Protein AF-A8JQZ1-F1 (afdb_monomer_lite)

pLDDT: mean 85.21, std 18.98, range [30.56, 97.81]

Radius of gyration: 69.59 Å; chains: 1; bounding box: 176×95×148 Å

Sequence (234 aa):
MDHKLTEMGNQSASFTNPEYIGESEEDEFPSRAIYEQKNLIDEHDQLDRKVNELKLKLVVLQIQTRHQKQTIENLKLQSSQKLSFSQSIKKTIMVAARESLQSQTPDTFPDHLISQIFAPFADDEKLNDHFKNMDYELKQIVQKMCRHAYESQKPFLKDTISEKIKKLKQRLIQKYEDQLDRQKESQQRNALAMKQKCFDLLKQFLLTDCQDESCNEDYIKKLEALYEQEILKK

Structure (mmCIF, N/CA/C/O backbone):
data_AF-A8JQZ1-F1
#
_entry.id   AF-A8JQZ1-F1
#
loop_
_atom_site.group_PDB
_atom_site.id
_atom_site.type_symbol
_atom_site.label_atom_id
_atom_site.label_alt_id
_atom_site.label_comp_id
_atom_site.label_asym_id
_atom_site.label_entity_id
_atom_site.label_seq_id
_atom_site.pdbx_PDB_ins_code
_atom_site.Cartn_x
_atom_site.Cartn_y
_atom_site.Cartn_z
_atom_site.occupancy
_atom_site.B_iso_or_equiv
_atom_site.auth_seq_id
_atom_site.auth_comp_id
_atom_site.auth_asym_id
_atom_site.auth_atom_id
_atom_site.pdbx_PDB_model_num
ATOM 1 N N . MET A 1 1 ? 78.437 21.116 -60.709 1.00 38.97 1 MET A N 1
ATOM 2 C CA . MET A 1 1 ? 79.830 20.945 -61.161 1.00 38.97 1 MET A CA 1
ATOM 3 C C . MET A 1 1 ? 79.762 19.994 -62.329 1.00 38.97 1 MET A C 1
ATOM 5 O O . MET A 1 1 ? 79.709 18.800 -62.094 1.00 38.97 1 MET A O 1
ATOM 9 N N . ASP A 1 2 ? 79.681 20.515 -63.547 1.00 34.41 2 ASP A N 1
ATOM 10 C CA . ASP A 1 2 ? 79.718 19.678 -64.740 1.00 34.41 2 ASP A CA 1
ATOM 11 C C . ASP A 1 2 ? 80.782 20.221 -65.680 1.00 34.41 2 ASP A C 1
ATOM 13 O O . ASP A 1 2 ? 80.717 21.345 -66.177 1.00 34.41 2 ASP A O 1
ATOM 17 N N . HIS A 1 3 ? 81.808 19.392 -65.829 1.00 33.06 3 HIS A N 1
ATOM 18 C CA . HIS A 1 3 ? 82.828 19.463 -66.851 1.00 33.06 3 HIS A CA 1
ATOM 19 C C . HIS A 1 3 ? 82.190 19.320 -68.234 1.00 33.06 3 HIS A C 1
ATOM 21 O O . HIS A 1 3 ? 81.375 18.423 -68.440 1.00 33.06 3 HIS A O 1
ATOM 27 N N . LYS A 1 4 ? 82.684 20.089 -69.207 1.00 39.28 4 LYS A N 1
ATOM 28 C CA . LYS A 1 4 ? 83.074 19.547 -70.517 1.00 39.28 4 LYS A CA 1
ATOM 29 C C . LYS A 1 4 ? 83.920 20.560 -71.285 1.00 39.28 4 LYS A C 1
ATOM 31 O O . LYS A 1 4 ? 83.413 21.490 -71.898 1.00 39.28 4 LYS A O 1
ATOM 36 N N . LEU A 1 5 ? 85.231 20.324 -71.234 1.00 33.50 5 LEU A N 1
ATOM 37 C CA . LEU A 1 5 ? 86.126 20.601 -72.348 1.00 33.50 5 LEU A CA 1
ATOM 38 C C . LEU A 1 5 ? 85.691 19.735 -73.537 1.00 33.50 5 LEU A C 1
ATOM 40 O O . LEU A 1 5 ? 85.462 18.536 -73.365 1.00 33.50 5 LEU A O 1
ATOM 44 N N . THR A 1 6 ? 85.639 20.298 -74.739 1.00 39.38 6 THR A N 1
ATOM 45 C CA . THR A 1 6 ? 85.927 19.548 -75.967 1.00 39.38 6 THR A CA 1
ATOM 46 C C . THR A 1 6 ? 86.592 20.490 -76.960 1.00 39.38 6 THR A C 1
ATOM 48 O O . THR A 1 6 ? 86.081 21.560 -77.279 1.00 39.38 6 THR A O 1
ATOM 51 N N . GLU A 1 7 ? 87.790 20.074 -77.341 1.00 32.59 7 GLU A N 1
ATOM 52 C CA . GLU A 1 7 ? 88.738 20.690 -78.250 1.00 32.59 7 GLU A CA 1
ATOM 53 C C . GLU A 1 7 ? 88.326 20.542 -79.725 1.00 32.59 7 GLU A C 1
ATOM 55 O O . GLU A 1 7 ? 87.533 19.674 -80.085 1.00 32.59 7 GLU A O 1
ATOM 60 N N . MET A 1 8 ? 89.047 21.307 -80.552 1.00 36.50 8 MET A N 1
ATOM 61 C CA . MET A 1 8 ? 89.536 20.995 -81.905 1.00 36.50 8 MET A CA 1
ATOM 62 C C . MET A 1 8 ? 88.917 21.795 -83.050 1.00 36.50 8 MET A C 1
ATOM 64 O O . MET A 1 8 ? 87.740 21.674 -83.372 1.00 36.50 8 MET A O 1
ATOM 68 N N . GLY A 1 9 ? 89.788 22.527 -83.751 1.00 35.78 9 GLY A N 1
ATOM 69 C CA . GLY A 1 9 ? 89.495 23.073 -85.072 1.00 35.78 9 GLY A CA 1
ATOM 70 C C . GLY A 1 9 ? 90.447 24.183 -85.499 1.00 35.78 9 GLY A C 1
ATOM 71 O O . GLY A 1 9 ? 90.084 25.349 -85.455 1.00 35.78 9 GLY A O 1
ATOM 72 N N . ASN A 1 10 ? 91.657 23.801 -85.913 1.00 32.22 10 ASN A N 1
ATOM 73 C CA . ASN A 1 10 ? 92.624 24.632 -86.635 1.00 32.22 10 ASN A CA 1
ATOM 74 C C . ASN A 1 10 ? 91.980 25.472 -87.749 1.00 32.22 10 ASN A C 1
ATOM 76 O O . ASN A 1 10 ? 91.227 24.921 -88.548 1.00 32.22 10 ASN A O 1
ATOM 80 N N . GLN A 1 11 ? 92.440 26.715 -87.916 1.00 40.28 11 GLN A N 1
ATOM 81 C CA . GLN A 1 11 ? 92.863 27.233 -89.222 1.00 40.28 11 GLN A CA 1
ATOM 82 C C . GLN A 1 11 ? 93.705 28.503 -89.061 1.00 40.28 11 GLN A C 1
ATOM 84 O O . GLN A 1 11 ? 93.284 29.507 -88.494 1.00 40.28 11 GLN A O 1
ATOM 89 N N . SER A 1 12 ? 94.930 28.415 -89.567 1.00 32.38 12 SER A N 1
ATOM 90 C CA . SER A 1 12 ? 95.874 29.507 -89.742 1.00 32.38 12 SER A CA 1
ATOM 91 C C . SER A 1 12 ? 95.353 30.506 -90.776 1.00 32.38 12 SER A C 1
ATOM 93 O O . SER A 1 12 ? 95.094 30.122 -91.913 1.00 32.38 12 SER A O 1
ATOM 95 N N . ALA A 1 13 ? 95.307 31.789 -90.427 1.00 40.94 13 ALA A N 1
ATOM 96 C CA . ALA A 1 13 ? 95.450 32.878 -91.388 1.00 40.94 13 ALA A CA 1
ATOM 97 C C . ALA A 1 13 ? 96.115 34.074 -90.696 1.00 40.94 13 ALA A C 1
ATOM 99 O O . ALA A 1 13 ? 95.659 34.588 -89.679 1.00 40.94 13 ALA A O 1
ATOM 100 N N . SER A 1 14 ? 97.261 34.440 -91.245 1.00 33.78 14 SER A N 1
ATOM 101 C CA . SER A 1 14 ? 98.171 35.504 -90.849 1.00 33.78 14 SER A CA 1
ATOM 102 C C . SER A 1 14 ? 97.639 36.910 -91.161 1.00 33.78 14 SER A C 1
ATOM 104 O O . SER A 1 14 ? 97.181 37.123 -92.277 1.00 33.78 14 SER A O 1
ATOM 106 N N . PHE A 1 15 ? 97.884 37.847 -90.227 1.00 30.56 15 PHE A N 1
ATOM 107 C CA . PHE A 1 15 ? 98.210 39.281 -90.419 1.00 30.56 15 PHE A CA 1
ATOM 108 C C . PHE A 1 15 ? 97.180 40.156 -91.175 1.00 30.56 15 PHE A C 1
ATOM 110 O O . PHE A 1 15 ? 96.980 40.012 -92.370 1.00 30.56 15 PHE A O 1
ATOM 117 N N . THR A 1 16 ? 96.548 41.172 -90.575 1.00 33.72 16 THR A N 1
ATOM 118 C CA . THR A 1 16 ? 97.141 42.433 -90.074 1.00 33.72 16 THR A CA 1
ATOM 119 C C . THR A 1 16 ? 96.119 43.204 -89.211 1.00 33.72 16 THR A C 1
ATOM 121 O O . THR A 1 16 ? 94.915 43.010 -89.336 1.00 33.72 16 THR A O 1
ATOM 124 N N . ASN A 1 17 ? 96.638 44.050 -88.320 1.00 40.62 17 ASN A N 1
ATOM 125 C CA . ASN A 1 17 ? 95.974 44.805 -87.245 1.00 40.62 17 ASN A CA 1
ATOM 126 C C . ASN A 1 17 ? 95.775 46.298 -87.682 1.00 40.62 17 ASN A C 1
ATOM 128 O O . ASN A 1 17 ? 96.195 46.627 -88.790 1.00 40.62 17 ASN A O 1
ATOM 132 N N . PRO A 1 18 ? 95.222 47.226 -86.869 1.00 47.91 18 PRO A N 1
ATOM 133 C CA . PRO A 1 18 ? 93.842 47.727 -86.960 1.00 47.91 18 PRO A CA 1
ATOM 134 C C . PRO A 1 18 ? 93.718 49.254 -87.195 1.00 47.91 18 PRO A C 1
ATOM 136 O O . PRO A 1 18 ? 94.654 50.005 -86.934 1.00 47.91 18 PRO A O 1
ATOM 139 N N . GLU A 1 19 ? 92.516 49.729 -87.546 1.00 37.84 19 GLU A N 1
ATOM 140 C CA . GLU A 1 19 ? 92.117 51.134 -87.356 1.00 37.84 19 GLU A CA 1
ATOM 141 C C . GLU A 1 19 ? 90.622 51.211 -86.981 1.00 37.84 19 GLU A C 1
ATOM 143 O O . GLU A 1 19 ? 89.776 50.571 -87.602 1.00 37.84 19 GLU A O 1
ATOM 148 N N . TYR A 1 20 ? 90.326 51.917 -85.887 1.00 32.69 20 TYR A N 1
ATOM 149 C CA . TYR A 1 20 ? 89.083 51.879 -85.106 1.00 32.69 20 TYR A CA 1
ATOM 150 C C . TYR A 1 20 ? 88.727 53.321 -84.731 1.00 32.69 20 TYR A C 1
ATOM 152 O O . TYR A 1 20 ? 89.526 53.925 -84.020 1.00 32.69 20 TYR A O 1
ATOM 160 N N . ILE A 1 21 ? 87.567 53.855 -85.150 1.00 37.69 21 ILE A N 1
ATOM 161 C CA . ILE A 1 21 ? 86.890 55.019 -84.530 1.00 37.69 21 ILE A CA 1
ATOM 162 C C . ILE A 1 21 ? 85.358 54.873 -84.731 1.00 37.69 21 ILE A C 1
ATOM 164 O O . ILE A 1 21 ? 84.884 54.946 -85.863 1.00 37.69 21 ILE A O 1
ATOM 168 N N . GLY A 1 22 ? 84.621 54.630 -83.631 1.00 34.31 22 GLY A N 1
ATOM 169 C CA . GLY A 1 22 ? 83.142 54.589 -83.493 1.00 34.31 22 GLY A CA 1
ATOM 170 C C . GLY A 1 22 ? 82.525 55.972 -83.178 1.00 34.31 22 GLY A C 1
ATOM 171 O O . GLY A 1 22 ? 83.275 56.908 -82.918 1.00 34.31 22 GLY A O 1
ATOM 172 N N . GLU A 1 23 ? 81.226 56.231 -83.413 1.00 34.19 23 GLU A N 1
ATOM 173 C CA . GLU A 1 23 ? 79.975 55.867 -82.675 1.00 34.19 23 GLU A CA 1
ATOM 174 C C . GLU A 1 23 ? 79.506 56.942 -81.661 1.00 34.19 23 GLU A C 1
ATOM 176 O O . GLU A 1 23 ? 80.272 57.251 -80.755 1.00 34.19 23 GLU A O 1
ATOM 181 N N . SER A 1 24 ? 78.251 57.444 -81.790 1.00 39.94 24 SER A N 1
ATOM 182 C CA . SER A 1 24 ? 77.209 57.581 -80.724 1.00 39.94 24 SER A CA 1
ATOM 183 C C . SER A 1 24 ? 76.160 58.697 -80.985 1.00 39.94 24 SER A C 1
ATOM 185 O O . SER A 1 24 ? 76.550 59.859 -81.000 1.00 39.94 24 SER A O 1
ATOM 187 N N . GLU A 1 25 ? 74.857 58.372 -81.104 1.00 38.78 25 GLU A N 1
ATOM 188 C CA . GLU A 1 25 ? 73.676 59.192 -80.699 1.00 38.78 25 GLU A CA 1
ATOM 189 C C . GLU A 1 25 ? 72.353 58.422 -80.984 1.00 38.78 25 GLU A C 1
ATOM 191 O O . GLU A 1 25 ? 72.149 58.027 -82.127 1.00 38.78 25 GLU A O 1
ATOM 196 N N . GLU A 1 26 ? 71.506 58.206 -79.952 1.00 42.50 26 GLU A N 1
ATOM 197 C CA . GLU A 1 26 ? 70.039 57.897 -79.923 1.00 42.50 26 GLU A CA 1
ATOM 198 C C . GLU A 1 26 ? 69.648 56.822 -78.870 1.00 42.50 26 GLU A C 1
ATOM 200 O O . GLU A 1 26 ? 69.639 55.633 -79.165 1.00 42.50 26 GLU A O 1
ATOM 205 N N . ASP A 1 27 ? 69.270 57.236 -77.646 1.00 44.66 27 ASP A N 1
ATOM 206 C CA . ASP A 1 27 ? 68.611 56.380 -76.629 1.00 44.66 27 ASP A CA 1
ATOM 207 C C . ASP A 1 27 ? 67.909 57.242 -75.537 1.00 44.66 27 ASP A C 1
ATOM 209 O O . ASP A 1 27 ? 68.552 57.658 -74.579 1.00 44.66 27 ASP A O 1
ATOM 213 N N . GLU A 1 28 ? 66.598 57.554 -75.637 1.00 49.41 28 GLU A N 1
ATOM 214 C CA . GLU A 1 28 ? 65.834 58.140 -74.490 1.00 49.41 28 GLU A CA 1
ATOM 215 C C . GLU A 1 28 ? 64.290 57.916 -74.475 1.00 49.41 28 GLU A C 1
ATOM 217 O O . GLU A 1 28 ? 63.663 57.971 -73.415 1.00 49.41 28 GLU A O 1
ATOM 222 N N . PHE A 1 29 ? 63.641 57.538 -75.586 1.00 54.00 29 PHE A N 1
ATOM 223 C CA . PHE A 1 29 ? 62.220 57.111 -75.619 1.00 54.00 29 PHE A CA 1
ATOM 224 C C . PHE A 1 29 ? 61.846 55.766 -74.948 1.00 54.00 29 PHE A C 1
ATOM 226 O O . PHE A 1 29 ? 60.683 55.625 -74.552 1.00 54.00 29 PHE A O 1
ATOM 233 N N . PRO A 1 30 ? 62.748 54.779 -74.764 1.00 62.81 30 PRO A N 1
ATOM 234 C CA . PRO A 1 30 ? 62.390 53.495 -74.155 1.00 62.81 30 PRO A CA 1
ATOM 235 C C . PRO A 1 30 ? 61.802 53.631 -72.740 1.00 62.81 30 PRO A C 1
ATOM 237 O O . PRO A 1 30 ? 60.981 52.819 -72.325 1.00 62.81 30 PRO A O 1
ATOM 240 N N . SER A 1 31 ? 62.167 54.677 -71.992 1.00 77.81 31 SER A N 1
ATOM 241 C CA . SER A 1 31 ? 61.967 54.710 -70.539 1.00 77.81 31 SER A CA 1
ATOM 242 C C . SER A 1 31 ? 60.491 54.733 -70.099 1.00 77.81 31 SER A C 1
ATOM 244 O O . SER A 1 31 ? 60.089 53.923 -69.266 1.00 77.81 31 SER A O 1
ATOM 246 N N . ARG A 1 32 ? 59.633 55.606 -70.659 1.00 80.06 32 ARG A N 1
ATOM 247 C CA . ARG A 1 32 ? 58.241 55.790 -70.172 1.00 80.06 32 ARG A CA 1
ATOM 248 C C . ARG A 1 32 ? 57.326 54.592 -70.452 1.00 80.06 32 ARG A C 1
ATOM 250 O O . ARG A 1 32 ? 56.580 54.186 -69.563 1.00 80.06 32 ARG A O 1
ATOM 257 N N . ALA A 1 33 ? 57.417 54.010 -71.648 1.00 82.12 33 ALA A N 1
ATOM 258 C CA . ALA A 1 33 ? 56.674 52.800 -72.002 1.00 82.12 33 ALA A CA 1
ATOM 259 C C . ALA A 1 33 ? 57.103 51.608 -71.129 1.00 82.12 33 ALA A C 1
ATOM 261 O O . ALA A 1 33 ? 56.253 50.846 -70.669 1.00 82.12 33 ALA A O 1
ATOM 262 N N . ILE A 1 34 ? 58.404 51.504 -70.821 1.00 83.75 34 ILE A N 1
ATOM 263 C CA . ILE A 1 34 ? 58.935 50.503 -69.887 1.00 83.75 34 ILE A CA 1
ATOM 264 C C . ILE A 1 34 ? 58.333 50.687 -68.479 1.00 83.75 34 ILE A C 1
ATOM 266 O O . ILE A 1 34 ? 57.964 49.693 -67.853 1.00 83.75 34 ILE A O 1
ATOM 270 N N . TYR A 1 35 ? 58.170 51.921 -67.977 1.00 86.06 35 TYR A N 1
ATOM 271 C CA . TYR A 1 35 ? 57.544 52.171 -66.665 1.00 86.06 35 TYR A CA 1
ATOM 272 C C . TYR A 1 35 ? 56.053 51.803 -66.618 1.00 86.06 35 TYR A C 1
ATOM 274 O O . TYR A 1 35 ? 55.617 51.167 -65.660 1.00 86.06 35 TYR A O 1
ATOM 282 N N . GLU A 1 36 ? 55.265 52.179 -67.628 1.00 87.25 36 GLU A N 1
ATOM 283 C CA . GLU A 1 36 ? 53.834 51.837 -67.691 1.00 87.25 36 GLU A CA 1
ATOM 284 C C . GLU A 1 36 ? 53.624 50.323 -67.821 1.00 87.25 36 GLU A C 1
ATOM 286 O O . GLU A 1 36 ? 52.799 49.752 -67.106 1.00 87.25 36 GLU A O 1
ATOM 291 N N . GLN A 1 37 ? 54.430 49.656 -68.654 1.00 89.12 37 GLN A N 1
ATOM 292 C CA . GLN A 1 37 ? 54.428 48.199 -68.770 1.00 89.12 37 GLN A CA 1
ATOM 293 C C . GLN A 1 37 ? 54.788 47.531 -67.438 1.00 89.12 37 GLN A C 1
ATOM 295 O O . GLN A 1 37 ? 54.125 46.578 -67.037 1.00 89.12 37 GLN A O 1
ATOM 300 N N . LYS A 1 38 ? 55.796 48.046 -66.723 1.00 90.06 38 LYS A N 1
ATOM 301 C CA . LYS A 1 38 ? 56.179 47.535 -65.403 1.00 90.06 38 LYS A CA 1
ATOM 302 C C . LYS A 1 38 ? 55.053 47.688 -64.377 1.00 90.06 38 LYS A C 1
ATOM 304 O O . LYS A 1 38 ? 54.745 46.721 -63.692 1.00 90.06 38 LYS A O 1
ATOM 309 N N . ASN A 1 39 ? 54.394 48.847 -64.321 1.00 90.75 39 ASN A N 1
ATOM 310 C CA . ASN A 1 39 ? 53.263 49.073 -63.415 1.00 90.75 39 ASN A CA 1
ATOM 311 C C . ASN A 1 39 ? 52.086 48.132 -63.709 1.00 90.75 39 ASN A C 1
ATOM 313 O O . ASN A 1 39 ? 51.471 47.621 -62.777 1.00 90.75 39 ASN A O 1
ATOM 317 N N . LEU A 1 40 ? 51.778 47.887 -64.988 1.00 92.12 40 LEU A N 1
ATOM 318 C CA . LEU A 1 40 ? 50.695 46.985 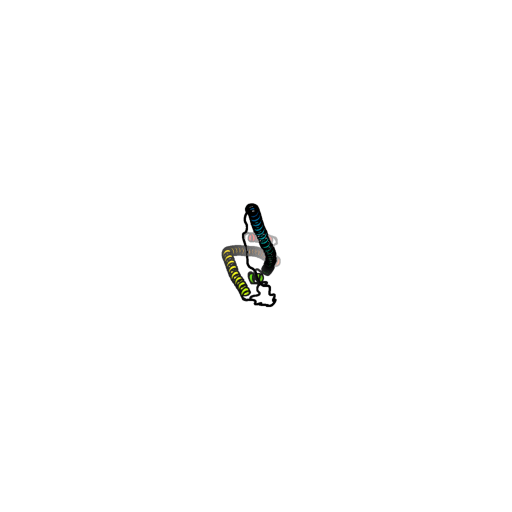-65.382 1.00 92.12 40 LEU A CA 1
ATOM 319 C C . LEU A 1 40 ? 51.027 45.519 -65.057 1.00 92.12 40 LEU A C 1
ATOM 321 O O . LEU A 1 40 ? 50.151 44.784 -64.609 1.00 92.12 40 LEU A O 1
ATOM 325 N N . ILE A 1 41 ? 52.289 45.106 -65.239 1.00 93.31 41 ILE A N 1
ATOM 326 C CA . ILE A 1 41 ? 52.788 43.790 -64.804 1.00 93.31 41 ILE A CA 1
ATOM 327 C C . ILE A 1 41 ? 52.676 43.662 -63.279 1.00 93.31 41 ILE A C 1
ATOM 329 O O . ILE A 1 41 ? 52.132 42.673 -62.796 1.00 93.31 41 ILE A O 1
ATOM 333 N N . ASP A 1 42 ? 53.105 44.676 -62.522 1.00 94.12 42 ASP A N 1
ATOM 334 C CA . ASP A 1 42 ? 53.021 44.680 -61.058 1.00 94.12 42 ASP A CA 1
ATOM 335 C C . ASP A 1 42 ? 51.558 44.631 -60.565 1.00 94.12 42 ASP A C 1
ATOM 337 O O . ASP A 1 42 ? 51.248 43.920 -59.605 1.00 94.12 42 ASP A O 1
ATOM 341 N N . GLU A 1 43 ? 50.634 45.356 -61.208 1.00 94.12 43 GLU A N 1
ATOM 342 C CA . GLU A 1 43 ? 49.198 45.303 -60.899 1.00 94.12 43 GLU A CA 1
ATOM 343 C C . GLU A 1 43 ? 48.596 43.934 -61.238 1.00 94.12 43 GLU A C 1
ATOM 345 O O . GLU A 1 43 ? 47.843 43.379 -60.431 1.00 94.12 43 GLU A O 1
ATOM 350 N N . HIS A 1 44 ? 48.949 43.366 -62.394 1.00 94.38 44 HIS A N 1
ATOM 351 C CA . HIS A 1 44 ? 48.510 42.033 -62.796 1.00 94.38 44 HIS A CA 1
ATOM 352 C C . HIS A 1 44 ? 48.983 40.972 -61.796 1.00 94.38 44 HIS A C 1
ATOM 354 O O . HIS A 1 44 ? 48.161 40.212 -61.284 1.00 94.38 44 HIS A O 1
ATOM 360 N N . ASP A 1 45 ? 50.259 41.007 -61.408 1.00 94.94 45 ASP A N 1
ATOM 361 C CA . ASP A 1 45 ? 50.832 40.133 -60.384 1.00 94.94 45 ASP A CA 1
ATOM 362 C C . ASP A 1 45 ? 50.121 40.294 -59.030 1.00 94.94 45 ASP A C 1
ATOM 364 O O . ASP A 1 45 ? 49.866 39.315 -58.321 1.00 94.94 45 ASP A O 1
ATOM 368 N N . GLN A 1 46 ? 49.777 41.526 -58.638 1.00 96.00 46 GLN A N 1
ATOM 369 C CA . GLN A 1 46 ? 49.023 41.783 -57.408 1.00 96.00 46 GLN A CA 1
ATOM 370 C C . GLN A 1 46 ? 47.593 41.239 -57.473 1.00 96.00 46 GLN A C 1
ATOM 372 O O . GLN A 1 46 ? 47.109 40.671 -56.487 1.00 96.00 46 GLN A O 1
ATOM 377 N N . LEU A 1 47 ? 46.899 41.418 -58.597 1.00 96.19 47 LEU A N 1
ATOM 378 C CA . LEU A 1 47 ? 45.555 40.887 -58.810 1.00 96.19 47 LEU A CA 1
ATOM 379 C C . LEU A 1 47 ? 45.567 39.359 -58.826 1.00 96.19 47 LEU A C 1
ATOM 381 O O . LEU A 1 47 ? 44.743 38.751 -58.145 1.00 96.19 47 LEU A O 1
ATOM 385 N N . ASP A 1 48 ? 46.536 38.738 -59.494 1.00 95.94 48 ASP A N 1
ATOM 386 C CA . ASP A 1 48 ? 46.705 37.285 -59.516 1.00 95.94 48 ASP A CA 1
ATOM 387 C C . ASP A 1 48 ? 46.964 36.726 -58.117 1.00 95.94 48 ASP A C 1
ATOM 389 O O . ASP A 1 48 ? 46.341 35.738 -57.710 1.00 95.94 48 ASP A O 1
ATOM 393 N N . ARG A 1 49 ? 47.804 37.396 -57.319 1.00 95.88 49 ARG A N 1
ATOM 394 C CA . ARG A 1 49 ? 47.991 37.051 -55.900 1.00 95.88 49 ARG A CA 1
ATOM 395 C C . ARG A 1 49 ? 46.678 37.143 -55.119 1.00 95.88 49 ARG A C 1
ATOM 397 O O . ARG A 1 49 ? 46.345 36.195 -54.408 1.00 95.88 49 ARG A O 1
ATOM 404 N N . LYS A 1 50 ? 45.901 38.223 -55.279 1.00 96.50 50 LYS A N 1
ATOM 405 C CA . LYS A 1 50 ? 44.591 38.398 -54.613 1.00 96.50 50 LYS A CA 1
ATOM 406 C C . LYS A 1 50 ? 43.578 37.332 -55.040 1.00 96.50 50 LYS A C 1
ATOM 408 O O . LYS A 1 50 ? 42.865 36.786 -54.200 1.00 96.50 50 LYS A O 1
ATOM 413 N N . VAL A 1 51 ? 43.515 37.005 -56.330 1.00 96.69 51 VAL A N 1
ATOM 414 C CA . VAL A 1 51 ? 42.638 35.953 -56.864 1.00 96.69 51 VAL A CA 1
ATOM 415 C C . VAL A 1 51 ? 43.029 34.593 -56.292 1.00 96.69 51 VAL A C 1
ATOM 417 O O . VAL A 1 51 ? 42.156 33.840 -55.856 1.00 96.69 51 VAL A O 1
ATOM 420 N N . ASN A 1 52 ? 44.323 34.277 -56.239 1.00 96.69 52 ASN A N 1
ATOM 421 C CA . ASN A 1 52 ? 44.812 33.032 -55.650 1.00 96.69 52 ASN A CA 1
ATOM 422 C C . ASN A 1 52 ? 44.534 32.957 -54.139 1.00 96.69 52 ASN A C 1
ATOM 424 O O . ASN A 1 52 ? 44.116 31.908 -53.648 1.00 96.69 52 ASN A O 1
ATOM 428 N N . GLU A 1 53 ? 44.658 34.070 -53.413 1.00 96.88 53 GLU A N 1
ATOM 429 C CA . GLU A 1 53 ? 44.277 34.160 -52.000 1.00 96.88 53 GLU A CA 1
ATOM 430 C C . GLU A 1 53 ? 42.774 33.901 -51.795 1.00 96.88 53 GLU A C 1
ATOM 432 O O . GLU A 1 53 ? 42.386 33.119 -50.923 1.00 96.88 53 GLU A O 1
ATOM 437 N N . LEU A 1 54 ? 41.910 34.506 -52.618 1.00 96.94 54 LEU A N 1
ATOM 438 C CA . LEU A 1 54 ? 40.462 34.284 -52.563 1.00 96.94 54 LEU A CA 1
ATOM 439 C C . LEU A 1 54 ? 40.084 32.840 -52.907 1.00 96.94 54 LEU A C 1
ATOM 441 O O . LEU A 1 54 ? 39.238 32.259 -52.226 1.00 96.94 54 LEU A O 1
ATOM 445 N N . LYS A 1 55 ? 40.731 32.234 -53.911 1.00 97.31 55 LYS A N 1
ATOM 446 C CA . LYS A 1 55 ? 40.555 30.810 -54.240 1.00 97.31 55 LYS A CA 1
ATOM 447 C C . LYS A 1 55 ? 40.915 29.924 -53.048 1.00 97.31 55 LYS A C 1
ATOM 449 O O . LYS A 1 55 ? 40.145 29.027 -52.709 1.00 97.31 55 LYS A O 1
ATOM 454 N N . LEU A 1 56 ? 42.032 30.201 -52.372 1.00 96.94 56 LEU A N 1
ATOM 455 C CA . LEU A 1 56 ? 42.435 29.456 -51.179 1.00 96.94 56 LEU A CA 1
ATOM 456 C C . LEU A 1 56 ? 41.417 29.620 -50.039 1.00 96.94 56 LEU A C 1
ATOM 458 O O . LEU A 1 56 ? 40.991 28.624 -49.455 1.00 96.94 56 LEU A O 1
ATOM 462 N N . LYS A 1 57 ? 40.957 30.851 -49.765 1.00 97.56 57 LYS A N 1
ATOM 463 C CA . LYS A 1 57 ? 39.903 31.120 -48.766 1.00 97.56 57 LYS A CA 1
ATOM 464 C C . LYS A 1 57 ? 38.606 30.376 -49.083 1.00 97.56 57 LYS A C 1
ATOM 466 O O . LYS A 1 57 ? 37.996 29.808 -48.178 1.00 97.56 57 LYS A O 1
ATOM 471 N N . LEU A 1 58 ? 38.200 30.338 -50.353 1.00 97.00 58 LEU A N 1
ATOM 472 C CA . LEU A 1 58 ? 37.012 29.608 -50.792 1.00 97.00 58 LEU A CA 1
ATOM 473 C C . LEU A 1 58 ? 37.144 28.104 -50.512 1.00 97.00 58 LEU A C 1
ATOM 475 O O . LEU A 1 58 ? 36.218 27.508 -49.964 1.00 97.00 58 LEU A O 1
ATOM 479 N N . VAL A 1 59 ? 38.293 27.499 -50.830 1.00 97.25 59 VAL A N 1
ATOM 480 C CA . VAL A 1 59 ? 38.561 26.076 -50.553 1.00 97.25 59 VAL A CA 1
ATOM 481 C C . VAL A 1 59 ? 38.525 25.789 -49.049 1.00 97.25 59 VAL A C 1
ATOM 483 O O . VAL A 1 59 ? 37.880 24.829 -48.624 1.00 97.25 59 VAL A O 1
ATOM 486 N N . VAL A 1 60 ? 39.140 26.643 -48.224 1.00 97.19 60 VAL A N 1
ATOM 487 C CA . VAL A 1 60 ? 39.098 26.514 -46.756 1.00 97.19 60 VAL A CA 1
ATOM 488 C C . VAL A 1 60 ? 37.657 26.566 -46.238 1.00 97.19 60 VAL A C 1
ATOM 490 O O . VAL A 1 60 ? 37.248 25.692 -45.471 1.00 97.19 60 VAL A O 1
ATOM 493 N N . LEU A 1 61 ? 36.853 27.528 -46.703 1.00 97.38 61 LEU A N 1
ATOM 494 C CA . LEU A 1 61 ? 35.441 27.647 -46.323 1.00 97.38 61 LEU A CA 1
ATOM 495 C C . LEU A 1 61 ? 34.606 26.441 -46.773 1.00 97.38 61 LEU A C 1
ATOM 497 O O . LEU A 1 61 ? 33.719 26.000 -46.039 1.00 97.38 61 LEU A O 1
ATOM 501 N N . GLN A 1 62 ? 34.883 25.874 -47.949 1.00 97.62 62 GLN A N 1
ATOM 502 C CA . GLN A 1 62 ? 34.218 24.658 -48.429 1.00 97.62 62 GLN A CA 1
ATOM 503 C C . GLN A 1 62 ? 34.540 23.447 -47.544 1.00 97.62 62 GLN A C 1
ATOM 505 O O . GLN A 1 62 ? 33.627 22.703 -47.172 1.00 97.62 62 GLN A O 1
ATOM 510 N N . ILE A 1 63 ? 35.809 23.274 -47.156 1.00 96.69 63 ILE A N 1
ATOM 511 C CA . ILE A 1 63 ? 36.241 22.221 -46.225 1.00 96.69 63 ILE A CA 1
ATOM 512 C C . ILE A 1 63 ? 35.558 22.409 -44.864 1.00 96.69 63 ILE A C 1
ATOM 514 O O . ILE A 1 63 ? 34.962 21.465 -44.342 1.00 96.69 63 ILE A O 1
ATOM 518 N N . GLN A 1 64 ? 35.563 23.631 -44.322 1.00 97.50 64 GLN A N 1
ATOM 519 C CA . GLN A 1 64 ? 34.922 23.950 -43.045 1.00 97.50 64 GLN A CA 1
ATOM 520 C C . GLN A 1 64 ? 33.409 23.700 -43.083 1.00 97.50 64 GLN A C 1
ATOM 522 O O . GLN A 1 64 ? 32.866 23.073 -42.175 1.00 97.50 64 GLN A O 1
ATOM 527 N N . THR A 1 65 ? 32.731 24.122 -44.151 1.00 97.06 65 THR A N 1
ATOM 528 C CA . THR A 1 65 ? 31.291 23.890 -44.343 1.00 97.06 65 THR A CA 1
ATOM 529 C C . THR A 1 65 ? 30.979 22.396 -44.402 1.00 97.06 65 THR A C 1
ATOM 531 O O . THR A 1 65 ? 30.012 21.938 -43.792 1.00 97.06 65 THR A O 1
ATOM 534 N N . ARG A 1 66 ? 31.795 21.606 -45.116 1.00 97.00 66 ARG A N 1
ATOM 535 C CA . ARG A 1 66 ? 31.635 20.146 -45.184 1.00 97.00 66 ARG A CA 1
ATOM 536 C C . ARG A 1 66 ? 31.811 19.504 -43.810 1.00 97.00 66 ARG A C 1
ATOM 538 O O . ARG A 1 66 ? 30.973 18.693 -43.421 1.00 97.00 66 ARG A O 1
ATOM 545 N N . HIS A 1 67 ? 32.854 19.891 -43.079 1.00 97.75 67 HIS A N 1
ATOM 546 C CA . HIS A 1 67 ? 33.107 19.404 -41.727 1.00 97.75 67 HIS A CA 1
ATOM 547 C C . HIS A 1 67 ? 31.941 19.743 -40.785 1.00 97.75 67 HIS A C 1
ATOM 549 O O . HIS A 1 67 ? 31.407 18.858 -40.125 1.00 97.75 67 HIS A O 1
ATOM 555 N N . GLN A 1 68 ? 31.469 20.995 -40.781 1.00 97.81 68 GLN A N 1
ATOM 556 C CA . GLN A 1 68 ? 30.329 21.423 -39.962 1.00 97.81 68 GLN A CA 1
ATOM 557 C C . GLN A 1 68 ? 29.047 20.651 -40.293 1.00 97.81 68 GLN A C 1
ATOM 559 O O . GLN A 1 68 ? 28.348 20.221 -39.378 1.00 97.81 68 GLN A O 1
ATOM 564 N N . LYS A 1 69 ? 28.753 20.414 -41.581 1.00 97.25 69 LYS A N 1
ATOM 565 C CA . LYS A 1 69 ? 27.616 19.572 -41.992 1.00 97.25 69 LYS A CA 1
ATOM 566 C C . LYS A 1 69 ? 27.731 18.155 -41.425 1.00 97.25 69 LYS A C 1
ATOM 568 O O . LYS A 1 69 ? 26.760 17.656 -40.867 1.00 97.25 69 LYS A O 1
ATOM 573 N N . GLN A 1 70 ? 28.907 17.530 -41.507 1.00 97.44 70 GLN A N 1
ATOM 574 C CA . GLN A 1 70 ? 29.142 16.203 -40.923 1.00 97.44 70 GLN A CA 1
ATOM 575 C C . GLN A 1 70 ? 28.971 16.206 -39.398 1.00 97.44 70 GLN A C 1
ATOM 577 O O . GLN A 1 70 ? 28.327 15.314 -38.852 1.00 97.44 70 GLN A O 1
ATOM 582 N N . THR A 1 71 ? 29.483 17.227 -38.703 1.00 97.75 71 THR A N 1
ATOM 583 C CA . THR A 1 71 ? 29.298 17.372 -37.253 1.00 97.75 71 THR A CA 1
ATOM 584 C C . THR A 1 71 ? 27.821 17.501 -36.880 1.00 97.75 71 THR A C 1
ATOM 586 O O . THR A 1 71 ? 27.371 16.833 -35.952 1.00 97.75 71 THR A O 1
ATOM 589 N N . ILE A 1 72 ? 27.052 18.317 -37.607 1.00 97.69 72 ILE A N 1
ATOM 590 C CA . ILE A 1 72 ? 25.615 18.504 -37.365 1.00 97.69 72 ILE A CA 1
ATOM 591 C C . ILE A 1 72 ? 24.855 17.187 -37.546 1.00 97.69 72 ILE A C 1
ATOM 593 O O . ILE A 1 72 ? 24.043 16.839 -36.692 1.00 97.69 72 ILE A O 1
ATOM 597 N N . GLU A 1 73 ? 25.125 16.439 -38.616 1.00 97.56 73 GLU A N 1
ATOM 598 C CA . GLU A 1 73 ? 24.465 15.149 -38.848 1.00 97.56 73 GLU A CA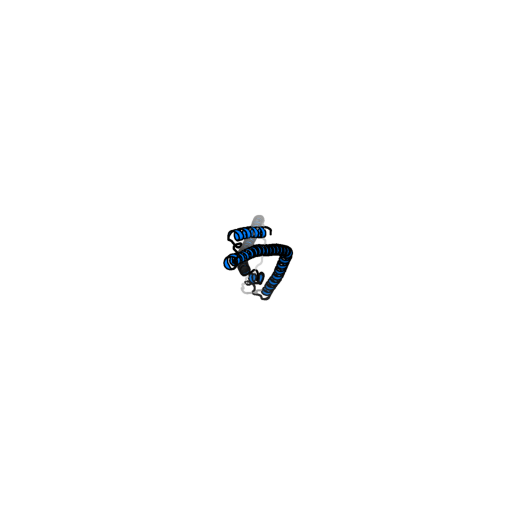 1
ATOM 599 C C . GLU A 1 73 ? 24.825 14.114 -37.768 1.00 97.56 73 GLU A C 1
ATOM 601 O O . GLU A 1 73 ? 23.936 13.442 -37.242 1.00 97.56 73 GLU A O 1
ATOM 606 N N . ASN A 1 74 ? 26.087 14.061 -37.329 1.00 97.56 74 ASN A N 1
ATOM 607 C CA . ASN A 1 74 ? 26.501 13.201 -36.215 1.00 97.56 74 ASN A CA 1
ATOM 608 C C . ASN A 1 74 ? 25.795 13.572 -34.899 1.00 97.56 74 ASN A C 1
ATOM 610 O O . ASN A 1 74 ? 25.338 12.692 -34.168 1.00 97.56 74 ASN A O 1
ATOM 614 N N . LEU A 1 75 ? 25.667 14.870 -34.602 1.00 97.31 75 LEU A N 1
ATOM 615 C CA . LEU A 1 75 ? 24.964 15.352 -33.410 1.00 97.31 75 LEU A CA 1
ATOM 616 C C . LEU A 1 75 ? 23.464 15.050 -33.466 1.00 97.31 75 LEU A C 1
ATOM 618 O O . LEU A 1 75 ? 22.891 14.646 -32.454 1.00 97.31 75 LEU A O 1
ATOM 622 N N . LYS A 1 76 ? 22.824 15.196 -34.633 1.00 96.81 76 LYS A N 1
ATOM 623 C CA . LYS A 1 76 ? 21.417 14.809 -34.830 1.00 96.81 76 LYS A CA 1
ATOM 624 C C . LYS A 1 76 ? 21.216 13.318 -34.586 1.00 96.81 76 LYS A C 1
ATOM 626 O O . LYS A 1 76 ? 20.299 12.944 -33.856 1.00 96.81 76 LYS A O 1
ATOM 631 N N . LEU A 1 77 ? 22.090 12.476 -35.139 1.00 96.38 77 LEU A N 1
ATOM 632 C CA . LEU A 1 77 ? 22.030 11.034 -34.927 1.00 96.38 77 LEU A CA 1
ATOM 633 C C . LEU A 1 77 ? 22.186 10.694 -33.440 1.00 96.38 77 LEU A C 1
ATOM 635 O O . LEU A 1 77 ? 21.326 10.016 -32.879 1.00 96.38 77 LEU A O 1
ATOM 639 N N . GLN A 1 78 ? 23.206 11.238 -32.771 1.00 96.50 78 GLN A N 1
ATOM 640 C CA . GLN A 1 78 ? 23.426 11.012 -31.341 1.00 96.50 78 GLN A CA 1
ATOM 641 C C . GLN A 1 78 ? 22.244 11.506 -30.492 1.00 96.50 78 GLN A C 1
ATOM 643 O O . GLN A 1 78 ? 21.841 10.838 -29.539 1.00 96.50 78 GLN A O 1
ATOM 648 N N . SER A 1 79 ? 21.669 12.662 -30.830 1.00 96.06 79 SER A N 1
ATOM 649 C CA . SER A 1 79 ? 20.486 13.207 -30.159 1.00 96.06 79 SER A CA 1
ATOM 650 C C . SER A 1 79 ? 19.280 12.279 -30.314 1.00 96.06 79 SER A C 1
ATOM 652 O O . SER A 1 79 ? 18.639 11.944 -29.318 1.00 96.06 79 SER A O 1
ATOM 654 N N . SER A 1 80 ? 19.020 11.790 -31.530 1.00 95.38 80 SER A N 1
ATOM 655 C CA . SER A 1 80 ? 17.914 10.864 -31.801 1.00 95.38 80 SER A CA 1
ATOM 656 C C . SER A 1 80 ? 18.057 9.542 -31.036 1.00 95.38 80 SER A C 1
ATOM 658 O O . SER A 1 80 ? 17.085 9.064 -30.455 1.00 95.38 80 SER A O 1
ATOM 660 N N . GLN A 1 81 ? 19.277 9.001 -30.950 1.00 95.50 81 GLN A N 1
ATOM 661 C CA . GLN A 1 81 ? 19.582 7.779 -30.202 1.00 95.50 81 GLN A CA 1
ATOM 662 C C . GLN A 1 81 ? 19.429 7.977 -28.691 1.00 95.50 81 GLN A C 1
ATOM 664 O O . GLN A 1 81 ? 18.845 7.141 -28.007 1.00 95.50 81 GLN A O 1
ATOM 669 N N . LYS A 1 82 ? 19.916 9.102 -28.153 1.00 95.19 82 LYS A N 1
ATOM 670 C CA . LYS A 1 82 ? 19.733 9.440 -26.734 1.00 95.19 82 LYS A CA 1
ATOM 671 C C . LYS A 1 82 ? 18.256 9.611 -26.384 1.00 95.19 82 LYS A C 1
ATOM 673 O O . LYS A 1 82 ? 17.827 9.155 -25.326 1.00 95.19 82 LYS A O 1
ATOM 678 N N . LEU A 1 83 ? 17.477 10.240 -27.267 1.00 94.69 83 LEU A N 1
ATOM 679 C CA . LEU A 1 83 ? 16.044 10.433 -27.065 1.00 94.69 83 LEU A CA 1
ATOM 680 C C . LEU A 1 83 ? 15.289 9.100 -27.078 1.00 94.69 83 LEU A C 1
ATOM 682 O O . LEU A 1 83 ? 14.503 8.849 -26.167 1.00 94.69 83 LEU A O 1
ATOM 686 N N . SER A 1 84 ? 15.544 8.236 -28.064 1.00 94.50 84 SER A N 1
ATOM 687 C CA . SER A 1 84 ? 14.888 6.927 -28.155 1.00 94.50 84 SER A CA 1
ATOM 688 C C . SER A 1 84 ? 15.251 6.025 -26.973 1.00 94.50 84 SER A C 1
ATOM 690 O O . SER A 1 84 ? 14.370 5.404 -26.377 1.00 94.50 84 SER A O 1
ATOM 692 N N . PHE A 1 85 ? 16.520 6.023 -26.561 1.00 94.06 85 PHE A N 1
ATOM 693 C CA . PHE A 1 85 ? 16.980 5.312 -25.372 1.00 94.06 85 PHE A CA 1
ATOM 694 C C . PHE A 1 85 ? 16.297 5.821 -24.095 1.00 94.06 85 PHE A C 1
ATOM 696 O O . PHE A 1 85 ? 15.752 5.030 -23.328 1.00 94.06 85 PHE A O 1
ATOM 703 N N . SER A 1 86 ? 16.242 7.143 -23.894 1.00 94.38 86 SER A N 1
ATOM 704 C CA . SER A 1 86 ? 15.570 7.747 -22.736 1.00 94.38 86 SER A CA 1
ATOM 705 C C . SER A 1 86 ? 14.073 7.425 -22.698 1.00 94.38 86 SER A C 1
ATOM 707 O O . SER A 1 86 ? 13.537 7.088 -21.640 1.00 94.38 86 SER A O 1
ATOM 709 N N . GLN A 1 87 ? 13.395 7.473 -23.849 1.00 94.56 87 GLN A N 1
ATOM 710 C CA . GLN A 1 87 ? 11.985 7.094 -23.960 1.00 94.56 87 GLN A CA 1
ATOM 711 C C . GLN A 1 87 ? 11.763 5.614 -23.631 1.00 94.56 87 GLN A C 1
ATOM 713 O O . GLN A 1 87 ? 10.793 5.288 -22.944 1.00 94.56 87 GLN A O 1
ATOM 718 N N . SER A 1 88 ? 12.667 4.736 -24.074 1.00 93.94 88 SER A N 1
ATOM 719 C CA . SER A 1 88 ? 12.632 3.307 -23.756 1.00 93.94 88 SER A CA 1
ATOM 720 C C . SER A 1 88 ? 12.775 3.064 -22.252 1.00 93.94 88 SER A C 1
ATOM 722 O O . SER A 1 88 ? 11.897 2.447 -21.652 1.00 93.94 88 SER A O 1
ATOM 724 N N . ILE A 1 89 ? 13.797 3.651 -21.613 1.00 94.19 89 ILE A N 1
ATOM 725 C CA . ILE A 1 89 ? 14.001 3.553 -20.157 1.00 94.19 89 ILE A CA 1
ATOM 726 C C . ILE A 1 89 ? 12.768 4.042 -19.405 1.00 94.19 89 ILE A C 1
ATOM 728 O O . ILE A 1 89 ? 12.261 3.344 -18.528 1.00 94.19 89 ILE A O 1
ATOM 732 N N . LYS A 1 90 ? 12.254 5.225 -19.763 1.00 95.44 90 LYS A N 1
ATOM 733 C CA . LYS A 1 90 ? 11.062 5.788 -19.124 1.00 95.44 90 LYS A CA 1
ATOM 734 C C . LYS A 1 90 ? 9.883 4.824 -19.230 1.00 95.44 90 LYS A C 1
ATOM 736 O O . LYS A 1 90 ? 9.188 4.612 -18.242 1.00 95.44 90 LYS A O 1
ATOM 741 N N . LYS A 1 91 ? 9.652 4.237 -20.406 1.00 95.81 91 LYS A N 1
ATOM 742 C CA . LYS A 1 91 ? 8.572 3.267 -20.609 1.00 95.81 91 LYS A CA 1
ATOM 743 C C . LYS A 1 91 ? 8.760 2.035 -19.721 1.00 95.81 91 LYS A C 1
ATOM 745 O O . LYS A 1 91 ? 7.808 1.654 -19.048 1.00 95.81 91 LYS A O 1
ATOM 750 N N . THR A 1 92 ? 9.961 1.464 -19.680 1.00 95.50 92 THR A N 1
ATOM 751 C CA . THR A 1 92 ? 10.282 0.296 -18.846 1.00 95.50 92 THR A CA 1
ATOM 752 C C . THR A 1 92 ? 10.055 0.582 -17.363 1.00 95.50 92 THR A C 1
ATOM 754 O O . THR A 1 92 ? 9.343 -0.176 -16.713 1.00 95.50 92 THR A O 1
ATOM 757 N N . ILE A 1 93 ? 10.555 1.712 -16.848 1.00 95.56 93 ILE A N 1
ATOM 758 C CA . ILE A 1 93 ? 10.346 2.116 -15.447 1.00 95.56 93 ILE A CA 1
ATOM 759 C C . ILE A 1 93 ? 8.853 2.278 -15.145 1.00 95.56 93 ILE A C 1
ATOM 761 O O . ILE A 1 93 ? 8.379 1.802 -14.121 1.00 95.56 93 ILE A O 1
ATOM 765 N N . MET A 1 94 ? 8.090 2.929 -16.028 1.00 96.31 94 MET A N 1
ATOM 766 C CA . MET A 1 94 ? 6.657 3.152 -15.802 1.00 96.31 94 MET A CA 1
ATOM 767 C C . MET A 1 94 ? 5.848 1.850 -15.795 1.00 96.31 94 MET A C 1
ATOM 769 O O . MET A 1 94 ? 4.908 1.723 -15.011 1.00 96.31 94 MET A O 1
ATOM 773 N N . VAL A 1 95 ? 6.194 0.892 -16.660 1.00 96.56 95 VAL A N 1
ATOM 774 C CA . VAL A 1 95 ? 5.556 -0.432 -16.687 1.00 96.56 95 VAL A CA 1
ATOM 775 C C . VAL A 1 95 ? 5.909 -1.210 -15.422 1.00 96.56 95 VAL A C 1
ATOM 777 O O . VAL A 1 95 ? 5.000 -1.631 -14.713 1.00 96.56 95 VAL A O 1
ATOM 780 N N . ALA A 1 96 ? 7.195 -1.290 -15.076 1.00 95.56 96 ALA A N 1
ATOM 781 C CA . ALA A 1 96 ? 7.655 -1.985 -13.877 1.00 95.56 96 ALA A CA 1
ATOM 782 C C . ALA A 1 96 ? 7.088 -1.364 -12.588 1.00 95.56 96 ALA A C 1
ATOM 784 O O . ALA A 1 96 ? 6.693 -2.083 -11.679 1.00 95.56 96 ALA A O 1
ATOM 785 N N . ALA A 1 97 ? 6.957 -0.036 -12.514 1.00 95.25 97 ALA A N 1
ATOM 786 C CA . ALA A 1 97 ? 6.306 0.646 -11.393 1.00 95.25 97 ALA A CA 1
ATOM 787 C C . ALA A 1 97 ? 4.825 0.328 -11.276 1.00 95.25 97 ALA A C 1
ATOM 789 O O . ALA A 1 97 ? 4.324 0.128 -10.169 1.00 95.25 97 ALA A O 1
ATOM 790 N N . ARG A 1 98 ? 4.122 0.242 -12.404 1.00 96.00 98 ARG A N 1
ATOM 791 C CA . ARG A 1 98 ? 2.725 -0.175 -12.397 1.00 96.00 98 ARG A CA 1
ATOM 792 C C . ARG A 1 98 ? 2.581 -1.618 -11.919 1.00 96.00 98 ARG A C 1
ATOM 794 O O . ARG A 1 98 ? 1.730 -1.873 -11.076 1.00 96.00 98 ARG A O 1
ATOM 801 N N . GLU A 1 99 ? 3.391 -2.531 -12.440 1.00 95.19 99 GLU A N 1
ATOM 802 C CA . GLU A 1 99 ? 3.365 -3.951 -12.069 1.00 95.19 99 GLU A CA 1
ATOM 803 C C . GLU A 1 99 ? 3.747 -4.157 -10.602 1.00 95.19 99 GLU A C 1
ATOM 805 O O . GLU A 1 99 ? 3.028 -4.836 -9.871 1.00 95.19 99 GLU A O 1
ATOM 810 N N . SER A 1 100 ? 4.813 -3.487 -10.154 1.00 94.69 100 SER A N 1
ATOM 811 C CA . SER A 1 100 ? 5.259 -3.477 -8.762 1.00 94.69 100 SER A CA 1
ATOM 812 C C . SER A 1 100 ? 4.115 -3.046 -7.849 1.00 94.69 100 SER A C 1
ATOM 814 O O . SER A 1 100 ? 3.684 -3.841 -7.021 1.00 94.69 100 SER A O 1
ATOM 816 N N . LEU A 1 101 ? 3.500 -1.878 -8.080 1.00 94.06 101 LEU A N 1
ATOM 817 C CA . LEU A 1 101 ? 2.363 -1.396 -7.282 1.00 94.06 101 LEU A CA 1
ATOM 818 C C . LEU A 1 101 ? 1.141 -2.323 -7.324 1.00 94.06 101 LEU A C 1
ATOM 820 O O . LEU A 1 101 ? 0.462 -2.475 -6.313 1.00 94.06 101 LEU A O 1
ATOM 824 N N . GLN A 1 102 ? 0.842 -2.933 -8.472 1.00 94.00 102 GLN A N 1
ATOM 825 C CA . GLN A 1 102 ? -0.288 -3.858 -8.611 1.00 94.00 102 GLN A CA 1
ATOM 826 C C . GLN A 1 102 ? -0.067 -5.190 -7.888 1.00 94.00 102 GLN A C 1
ATOM 828 O O . GLN A 1 102 ? -1.041 -5.835 -7.510 1.00 94.00 102 GLN A O 1
ATOM 833 N N . SER A 1 103 ? 1.187 -5.599 -7.694 1.00 92.50 103 SER A N 1
ATOM 834 C CA . SER A 1 103 ? 1.529 -6.819 -6.957 1.00 92.50 103 SER A CA 1
ATOM 835 C C . SER A 1 103 ? 1.460 -6.654 -5.434 1.00 92.50 103 SER A C 1
ATOM 837 O O . SER A 1 103 ? 1.476 -7.646 -4.707 1.00 92.50 103 SER A O 1
ATOM 839 N N . GLN A 1 104 ? 1.364 -5.415 -4.940 1.00 92.75 104 GLN A N 1
ATOM 840 C CA . GLN A 1 104 ? 1.362 -5.118 -3.511 1.00 92.75 104 GLN A CA 1
ATOM 841 C C . GLN A 1 104 ? -0.016 -5.344 -2.875 1.00 92.75 104 GLN A C 1
ATOM 843 O O . GLN A 1 104 ? -1.060 -4.981 -3.418 1.00 92.75 104 GLN A O 1
ATOM 848 N N . THR A 1 105 ? -0.004 -5.885 -1.661 1.00 92.06 105 THR A N 1
ATOM 849 C CA . THR A 1 105 ? -1.155 -6.025 -0.762 1.00 92.06 105 THR A CA 1
ATOM 850 C C . THR A 1 105 ? -0.933 -5.180 0.498 1.00 92.06 105 THR A C 1
ATOM 852 O O . THR A 1 105 ? 0.196 -4.756 0.749 1.00 92.06 105 THR A O 1
ATOM 855 N N . PRO A 1 106 ? -1.961 -4.939 1.334 1.00 87.94 106 PRO A N 1
ATOM 856 C CA . PRO A 1 106 ? -1.773 -4.242 2.609 1.00 87.94 106 PRO A CA 1
ATOM 857 C C . PRO A 1 106 ? -0.735 -4.892 3.534 1.00 87.94 106 PRO A C 1
ATOM 859 O O . PRO A 1 106 ? -0.090 -4.183 4.301 1.00 87.94 106 PRO A O 1
ATOM 862 N N . ASP A 1 107 ? -0.565 -6.215 3.445 1.00 88.31 107 ASP A N 1
ATOM 863 C CA . ASP A 1 107 ? 0.378 -6.968 4.275 1.00 88.31 107 ASP A CA 1
ATOM 864 C C . ASP A 1 107 ? 1.791 -7.001 3.684 1.00 88.31 107 ASP A C 1
ATOM 866 O O . ASP A 1 107 ? 2.765 -7.108 4.427 1.00 88.31 107 ASP A O 1
ATOM 870 N N . THR A 1 108 ? 1.912 -6.907 2.356 1.00 90.19 108 THR A N 1
ATOM 871 C CA . THR A 1 108 ? 3.212 -6.931 1.676 1.00 90.19 108 THR A CA 1
ATOM 872 C C . THR A 1 108 ? 3.759 -5.543 1.406 1.00 90.19 108 THR A C 1
ATOM 874 O O . THR A 1 108 ? 4.953 -5.426 1.228 1.00 90.19 108 THR A O 1
ATOM 877 N N . PHE A 1 109 ? 2.959 -4.477 1.367 1.00 91.06 109 PHE A N 1
ATOM 878 C CA . PHE A 1 109 ? 3.483 -3.141 1.086 1.00 91.06 109 PHE A CA 1
ATOM 879 C C . PHE A 1 109 ? 4.364 -2.621 2.240 1.00 91.06 109 PHE A C 1
ATOM 881 O O . PHE A 1 109 ? 3.911 -2.628 3.389 1.00 91.06 109 PHE A O 1
ATOM 888 N N . PRO A 1 110 ? 5.575 -2.077 1.983 1.00 91.38 110 PRO A N 1
ATOM 889 C CA . PRO A 1 110 ? 6.220 -1.786 0.693 1.00 91.38 110 PRO A CA 1
ATOM 890 C C . PRO A 1 110 ? 7.351 -2.777 0.324 1.00 91.38 110 PRO A C 1
ATOM 892 O O . PRO A 1 110 ? 8.408 -2.370 -0.156 1.00 91.38 110 PRO A O 1
ATOM 895 N N . ASP A 1 111 ? 7.177 -4.066 0.594 1.00 90.56 111 ASP A N 1
ATOM 896 C CA . ASP A 1 111 ? 8.178 -5.104 0.354 1.00 90.56 111 ASP A CA 1
ATOM 897 C C . ASP A 1 111 ? 8.532 -5.189 -1.135 1.00 90.56 111 ASP A C 1
ATOM 899 O O . ASP A 1 111 ? 7.670 -5.341 -2.002 1.00 90.56 111 ASP A O 1
ATOM 903 N N . HIS A 1 112 ? 9.833 -5.116 -1.421 1.00 91.94 112 HIS A N 1
ATOM 904 C CA . HIS A 1 112 ? 10.415 -5.235 -2.761 1.00 91.94 112 HIS A CA 1
ATOM 905 C C . HIS A 1 112 ? 9.919 -4.207 -3.795 1.00 91.94 112 HIS A C 1
ATOM 907 O O . HIS A 1 112 ? 10.163 -4.396 -4.987 1.00 91.94 112 HIS A O 1
ATOM 913 N N . LEU A 1 113 ? 9.244 -3.130 -3.378 1.00 94.25 113 LEU A N 1
ATOM 914 C CA . LEU A 1 113 ? 8.640 -2.146 -4.278 1.00 94.25 113 LEU A CA 1
ATOM 915 C C . LEU A 1 113 ? 9.665 -1.568 -5.269 1.00 94.25 113 LEU A C 1
ATOM 917 O O . LEU A 1 113 ? 9.465 -1.608 -6.484 1.00 94.25 113 LEU A O 1
ATOM 921 N N . ILE A 1 114 ? 10.767 -1.039 -4.745 1.00 95.00 114 ILE A N 1
ATOM 922 C CA . ILE A 1 114 ? 11.850 -0.397 -5.487 1.00 95.00 114 ILE A CA 1
ATOM 923 C C . ILE A 1 114 ? 12.674 -1.439 -6.241 1.00 95.00 114 ILE A C 1
ATOM 925 O O . ILE A 1 114 ? 12.953 -1.247 -7.426 1.00 95.00 114 ILE A O 1
ATOM 929 N N . SER A 1 115 ? 13.006 -2.566 -5.606 1.00 94.38 115 SER A N 1
ATOM 930 C CA . SER A 1 115 ? 13.742 -3.653 -6.266 1.00 94.38 115 SER A CA 1
ATOM 931 C C . SER A 1 115 ? 12.996 -4.184 -7.489 1.00 94.38 115 SER A C 1
ATOM 933 O O . SER A 1 115 ? 13.615 -4.423 -8.519 1.00 94.38 115 SER A O 1
ATOM 935 N N . GLN A 1 116 ? 11.666 -4.308 -7.429 1.00 93.69 116 GLN A N 1
ATOM 936 C CA . GLN A 1 116 ? 10.851 -4.718 -8.576 1.00 93.69 116 GLN A CA 1
ATOM 937 C C . GLN A 1 116 ? 10.822 -3.663 -9.690 1.00 93.69 116 GLN A C 1
ATOM 939 O O . GLN A 1 116 ? 10.876 -4.021 -10.864 1.00 93.69 116 GLN A O 1
ATOM 944 N N . ILE A 1 117 ? 10.784 -2.367 -9.350 1.00 94.69 117 ILE A N 1
ATOM 945 C CA . ILE A 1 117 ? 10.791 -1.272 -10.340 1.00 94.69 117 ILE A CA 1
ATOM 946 C C . ILE A 1 117 ? 12.073 -1.280 -11.169 1.00 94.69 117 ILE A C 1
ATOM 948 O O . ILE A 1 117 ? 12.036 -1.064 -12.382 1.00 94.69 117 ILE A O 1
ATOM 952 N N . PHE A 1 118 ? 13.206 -1.508 -10.509 1.00 93.31 118 PHE A N 1
ATOM 953 C CA . PHE A 1 118 ? 14.518 -1.445 -11.140 1.00 93.31 118 PHE A CA 1
ATOM 954 C C . PHE A 1 118 ? 15.099 -2.809 -11.513 1.00 93.31 118 PHE A C 1
ATOM 956 O O . PHE A 1 118 ? 16.182 -2.852 -12.095 1.00 93.31 118 PHE A O 1
ATOM 963 N N . ALA A 1 119 ? 14.372 -3.905 -11.281 1.00 91.62 119 ALA A N 1
ATOM 964 C CA . ALA A 1 119 ? 14.753 -5.246 -11.721 1.00 91.62 119 ALA A CA 1
ATOM 965 C C . ALA A 1 119 ? 15.171 -5.316 -13.206 1.00 91.62 119 ALA A C 1
ATOM 967 O O . ALA A 1 119 ? 16.169 -5.975 -13.486 1.00 91.62 119 ALA A O 1
ATOM 968 N N . PRO A 1 120 ? 14.525 -4.600 -14.157 1.00 90.19 120 PRO A N 1
ATOM 969 C CA . PRO A 1 120 ? 14.953 -4.598 -15.561 1.00 90.19 120 PRO A CA 1
ATOM 970 C C . PRO A 1 120 ? 16.337 -3.984 -15.826 1.00 90.19 120 PRO A C 1
ATOM 972 O O . PRO A 1 120 ? 16.828 -4.079 -16.945 1.00 90.19 120 PRO A O 1
ATOM 975 N N . PHE A 1 121 ? 16.925 -3.301 -14.841 1.00 88.00 121 PHE A N 1
ATOM 976 C CA . PHE A 1 121 ? 18.228 -2.634 -14.930 1.00 88.00 121 PHE A CA 1
ATOM 977 C C . PHE A 1 121 ? 19.246 -3.196 -13.928 1.00 88.00 121 PHE A C 1
ATOM 979 O O . PHE A 1 121 ? 20.372 -2.707 -13.856 1.00 88.00 121 PHE A O 1
ATOM 986 N N . ALA A 1 122 ? 18.852 -4.181 -13.119 1.00 82.12 122 ALA A N 1
ATOM 987 C CA . ALA A 1 122 ? 19.657 -4.733 -12.037 1.00 82.12 122 ALA A CA 1
ATOM 988 C C . ALA A 1 122 ? 20.616 -5.825 -12.543 1.00 82.12 122 ALA A C 1
ATOM 990 O O . ALA A 1 122 ? 20.616 -6.942 -12.032 1.00 82.12 122 ALA A O 1
ATOM 991 N N . ASP A 1 123 ? 21.437 -5.493 -13.542 1.00 82.38 123 ASP A N 1
ATOM 992 C CA . ASP A 1 123 ? 22.456 -6.404 -14.086 1.00 82.38 123 ASP A CA 1
ATOM 993 C C . ASP A 1 123 ? 23.659 -6.571 -13.133 1.00 82.38 123 ASP A C 1
ATOM 995 O O . ASP A 1 123 ? 24.418 -7.533 -13.241 1.00 82.38 123 ASP A O 1
ATOM 999 N N . ASP A 1 124 ? 23.838 -5.635 -12.193 1.00 86.38 124 ASP A N 1
ATOM 1000 C CA . ASP A 1 124 ? 24.892 -5.638 -11.171 1.00 86.38 124 ASP A CA 1
ATOM 1001 C C . ASP A 1 124 ? 24.305 -5.985 -9.791 1.00 86.38 124 ASP A C 1
ATOM 1003 O O . ASP A 1 124 ? 23.348 -5.354 -9.327 1.00 86.38 124 ASP A O 1
ATOM 1007 N N . GLU A 1 125 ? 24.916 -6.950 -9.099 1.00 88.31 125 GLU A N 1
ATOM 1008 C CA . GLU A 1 125 ? 24.567 -7.332 -7.726 1.00 88.31 125 GLU A CA 1
ATOM 1009 C C . GLU A 1 125 ? 24.609 -6.139 -6.764 1.00 88.31 125 GLU A C 1
ATOM 1011 O O . GLU A 1 125 ? 23.705 -5.983 -5.942 1.00 88.31 125 GLU A O 1
ATOM 1016 N N . LYS A 1 126 ? 25.593 -5.238 -6.906 1.00 90.88 126 LYS A N 1
ATOM 1017 C CA . LYS A 1 126 ? 25.701 -4.043 -6.050 1.00 90.88 126 LYS A CA 1
ATOM 1018 C C . LYS A 1 126 ? 24.505 -3.119 -6.209 1.00 90.88 126 LYS A C 1
ATOM 1020 O O . LYS A 1 126 ? 24.044 -2.515 -5.240 1.00 90.88 126 LYS A O 1
ATOM 1025 N N . LEU A 1 127 ? 24.023 -2.989 -7.441 1.00 90.31 127 LEU A N 1
ATOM 1026 C CA . LEU A 1 127 ? 22.874 -2.156 -7.750 1.00 90.31 127 LEU A CA 1
ATOM 1027 C C . LEU A 1 127 ? 21.589 -2.794 -7.198 1.00 90.31 127 LEU A C 1
ATOM 1029 O O . LEU A 1 127 ? 20.773 -2.103 -6.593 1.00 90.31 127 LEU A O 1
ATOM 1033 N N . ASN A 1 128 ? 21.447 -4.115 -7.326 1.00 90.88 128 ASN A N 1
ATOM 1034 C CA . ASN A 1 128 ? 20.333 -4.858 -6.736 1.00 90.88 128 ASN A CA 1
ATOM 1035 C C . ASN A 1 128 ? 20.295 -4.717 -5.202 1.00 90.88 128 ASN A C 1
ATOM 1037 O O . ASN A 1 128 ? 19.251 -4.425 -4.622 1.00 90.88 128 ASN A O 1
ATOM 1041 N N . ASP A 1 129 ? 21.441 -4.843 -4.535 1.00 93.38 129 ASP A N 1
ATOM 1042 C CA . ASP A 1 129 ? 21.529 -4.680 -3.082 1.00 93.38 129 ASP A CA 1
ATOM 1043 C C . ASP A 1 129 ? 21.239 -3.242 -2.631 1.00 93.38 129 ASP A C 1
ATOM 1045 O O . ASP A 1 129 ? 20.614 -3.032 -1.589 1.00 93.38 129 ASP A O 1
ATOM 1049 N N . HIS A 1 130 ? 21.598 -2.241 -3.440 1.00 93.94 130 HIS A N 1
ATOM 1050 C CA . HIS A 1 130 ? 21.186 -0.860 -3.200 1.00 93.94 130 HIS A CA 1
ATOM 1051 C C . HIS A 1 130 ? 19.655 -0.702 -3.219 1.00 93.94 130 HIS A C 1
ATOM 1053 O O . HIS A 1 130 ? 19.096 -0.072 -2.318 1.00 93.94 130 HIS A O 1
ATOM 1059 N N . PHE A 1 131 ? 18.962 -1.313 -4.186 1.00 94.06 131 PHE A N 1
ATOM 1060 C CA . PHE A 1 131 ? 17.497 -1.271 -4.245 1.00 94.06 131 PHE A CA 1
ATOM 1061 C C . PHE A 1 131 ? 16.835 -2.022 -3.083 1.00 94.06 131 PHE A C 1
ATOM 1063 O O . PHE A 1 131 ? 15.893 -1.498 -2.487 1.00 94.06 131 PHE A O 1
ATOM 1070 N N . LYS A 1 132 ? 17.372 -3.181 -2.681 1.00 93.81 132 LYS A N 1
ATOM 1071 C CA . LYS A 1 132 ? 16.888 -3.916 -1.498 1.00 93.81 132 LYS A CA 1
ATOM 1072 C C . LYS A 1 132 ? 17.038 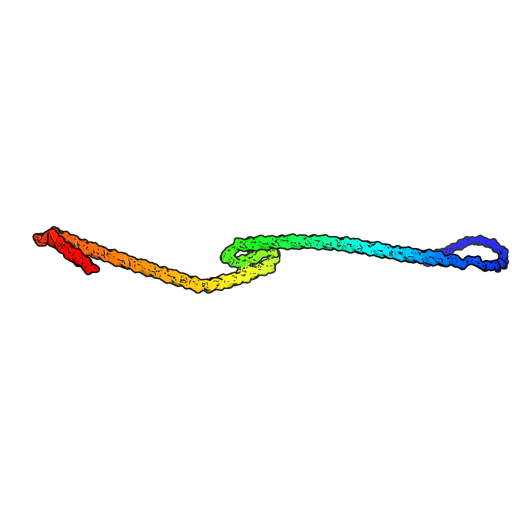-3.107 -0.212 1.00 93.81 132 LYS A C 1
ATOM 1074 O O . LYS A 1 132 ? 16.151 -3.136 0.640 1.00 93.81 132 LYS A O 1
ATOM 1079 N N . ASN A 1 133 ? 18.140 -2.372 -0.069 1.00 95.62 133 ASN A N 1
ATOM 1080 C CA . ASN A 1 133 ? 18.341 -1.493 1.080 1.00 95.62 133 ASN A CA 1
ATOM 1081 C C . ASN A 1 133 ? 17.322 -0.348 1.094 1.00 95.62 133 ASN A C 1
ATOM 1083 O O . ASN A 1 133 ? 16.762 -0.055 2.148 1.00 95.62 133 ASN A O 1
ATOM 1087 N N . MET A 1 134 ? 17.010 0.243 -0.063 1.00 95.75 134 MET A N 1
ATOM 1088 C CA . MET A 1 134 ? 15.946 1.249 -0.151 1.00 95.75 134 MET A CA 1
ATOM 1089 C C . MET A 1 134 ? 14.567 0.677 0.191 1.00 95.75 134 MET A C 1
ATOM 1091 O O . MET A 1 134 ? 13.800 1.339 0.888 1.00 95.75 134 MET A O 1
ATOM 1095 N N . ASP A 1 135 ? 14.256 -0.552 -0.227 1.00 95.75 135 ASP A N 1
ATOM 1096 C CA . ASP A 1 135 ? 13.018 -1.228 0.187 1.00 95.75 135 ASP A CA 1
ATOM 1097 C C . ASP A 1 135 ? 12.953 -1.424 1.703 1.00 95.75 135 ASP A C 1
ATOM 1099 O O . ASP A 1 135 ? 11.916 -1.196 2.328 1.00 95.75 135 ASP A O 1
ATOM 1103 N N . TYR A 1 136 ? 14.072 -1.800 2.319 1.00 96.19 136 TYR A N 1
ATOM 1104 C CA . TYR A 1 136 ? 14.161 -1.951 3.766 1.00 96.19 136 TYR A CA 1
ATOM 1105 C C . TYR A 1 136 ? 13.969 -0.621 4.508 1.00 96.19 136 TYR A C 1
ATOM 1107 O O . TYR A 1 136 ? 13.194 -0.553 5.467 1.00 96.19 136 TYR A O 1
ATOM 1115 N N . GLU A 1 137 ? 14.619 0.453 4.059 1.00 96.88 137 GLU A N 1
ATOM 1116 C CA . GLU A 1 137 ? 14.433 1.794 4.623 1.00 96.88 137 GLU A CA 1
ATOM 1117 C C . GLU A 1 137 ? 12.982 2.266 4.472 1.00 96.88 137 GLU A C 1
ATOM 1119 O O . GLU A 1 137 ? 12.369 2.739 5.435 1.00 96.88 137 GLU A O 1
ATOM 1124 N N . LEU A 1 138 ? 12.393 2.062 3.292 1.00 96.06 138 LEU A N 1
ATOM 1125 C CA . LEU A 1 138 ? 10.999 2.390 3.025 1.00 96.06 138 LEU A CA 1
ATOM 1126 C C . LEU A 1 138 ? 10.057 1.612 3.950 1.00 96.06 138 LEU A C 1
ATOM 1128 O O . LEU A 1 138 ? 9.142 2.199 4.533 1.00 96.06 138 LEU A O 1
ATOM 1132 N N . LYS A 1 139 ? 10.310 0.316 4.159 1.00 95.69 139 LYS A N 1
ATOM 1133 C CA . LYS A 1 139 ? 9.555 -0.521 5.099 1.00 95.69 139 LYS A CA 1
ATOM 1134 C C . LYS A 1 139 ? 9.603 0.034 6.517 1.00 95.69 139 LYS A C 1
ATOM 1136 O O . LYS A 1 139 ? 8.558 0.135 7.159 1.00 95.69 139 LYS A O 1
ATOM 1141 N N . GLN A 1 140 ? 10.774 0.446 7.004 1.00 95.69 140 GLN A N 1
ATOM 1142 C CA . GLN A 1 140 ? 10.884 1.054 8.333 1.00 95.69 140 GLN A CA 1
ATOM 1143 C C . GLN A 1 140 ? 10.077 2.351 8.446 1.00 95.69 140 GLN A C 1
ATOM 1145 O O . GLN A 1 140 ? 9.391 2.571 9.449 1.00 95.69 140 GLN A O 1
ATOM 1150 N N . ILE A 1 141 ? 10.132 3.202 7.418 1.00 95.88 141 ILE A N 1
ATOM 1151 C CA . ILE A 1 141 ? 9.380 4.461 7.378 1.00 95.88 141 ILE A CA 1
ATOM 1152 C C . ILE A 1 141 ? 7.876 4.177 7.406 1.00 95.88 141 ILE A C 1
ATOM 1154 O O . ILE A 1 141 ? 7.165 4.740 8.241 1.00 95.88 141 ILE A O 1
ATOM 1158 N N . VAL A 1 142 ? 7.390 3.269 6.555 1.00 94.50 142 VAL A N 1
ATOM 1159 C CA . VAL A 1 142 ? 5.971 2.887 6.505 1.00 94.50 142 VAL A CA 1
ATOM 1160 C C . VAL A 1 142 ? 5.521 2.298 7.839 1.00 94.50 142 VAL A C 1
ATOM 1162 O O . VAL A 1 142 ? 4.529 2.760 8.396 1.00 94.50 142 VAL A O 1
ATOM 1165 N N . GLN A 1 143 ? 6.280 1.373 8.430 1.00 94.50 143 GLN A N 1
ATOM 1166 C CA . GLN A 1 143 ? 5.957 0.806 9.743 1.00 94.50 143 GLN A CA 1
ATOM 1167 C C . GLN A 1 143 ? 5.888 1.871 10.842 1.00 94.50 143 GLN A C 1
ATOM 1169 O O . GLN A 1 143 ? 4.985 1.841 11.685 1.00 94.50 143 GLN A O 1
ATOM 1174 N N . LYS A 1 144 ? 6.811 2.840 10.835 1.00 95.81 144 LYS A N 1
ATOM 1175 C CA . LYS A 1 144 ? 6.797 3.967 11.775 1.00 95.81 144 LYS A CA 1
ATOM 1176 C C . LYS A 1 144 ? 5.552 4.836 11.582 1.00 95.81 144 LYS A C 1
ATOM 1178 O O . LYS A 1 144 ? 4.923 5.204 12.574 1.00 95.81 144 LYS A O 1
ATOM 1183 N N . MET A 1 145 ? 5.169 5.125 10.337 1.00 95.44 145 MET A N 1
ATOM 1184 C CA . MET A 1 145 ? 3.950 5.879 10.025 1.00 95.44 145 MET A CA 1
ATOM 1185 C C . MET A 1 145 ? 2.686 5.121 10.437 1.00 95.44 145 MET A C 1
ATOM 1187 O O . MET A 1 145 ? 1.828 5.705 11.094 1.00 95.44 145 MET A O 1
ATOM 1191 N N . CYS A 1 146 ? 2.589 3.824 10.138 1.00 93.56 146 CYS A N 1
ATOM 1192 C CA . CYS A 1 146 ? 1.468 2.977 10.546 1.00 93.56 146 CYS A CA 1
ATOM 1193 C C . CYS A 1 146 ? 1.334 2.924 12.070 1.00 93.56 146 CYS A C 1
ATOM 1195 O O . CYS A 1 146 ? 0.237 3.094 12.600 1.00 93.56 146 CYS A O 1
ATOM 1197 N N . ARG A 1 147 ? 2.450 2.765 12.794 1.00 94.75 147 ARG A N 1
ATOM 1198 C CA . ARG A 1 147 ? 2.456 2.810 14.262 1.00 94.75 147 ARG A CA 1
ATOM 1199 C C . ARG A 1 147 ? 1.980 4.163 14.782 1.00 94.75 147 ARG A C 1
ATOM 1201 O O . ARG A 1 147 ? 1.161 4.201 15.692 1.00 94.75 147 ARG A O 1
ATOM 1208 N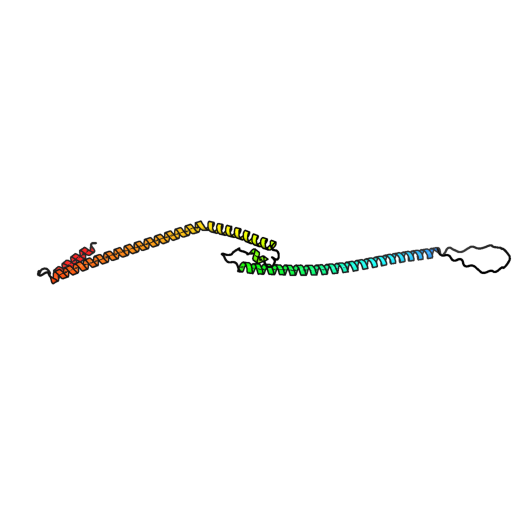 N . HIS A 1 148 ? 2.471 5.261 14.212 1.00 95.81 148 HIS A N 1
ATOM 1209 C CA . HIS A 1 148 ? 2.058 6.605 14.611 1.00 95.81 148 HIS A CA 1
ATOM 1210 C C . HIS A 1 148 ? 0.565 6.851 14.345 1.00 95.81 148 HIS A C 1
ATOM 1212 O O . HIS A 1 148 ? -0.134 7.368 15.212 1.00 95.81 148 HIS A O 1
ATOM 1218 N N . ALA A 1 149 ? 0.060 6.442 13.177 1.00 94.69 149 ALA A N 1
ATOM 1219 C CA . ALA A 1 149 ? -1.356 6.535 12.828 1.00 94.69 149 ALA A CA 1
ATOM 1220 C C . ALA A 1 149 ? -2.238 5.675 13.747 1.00 94.69 149 ALA A C 1
ATOM 1222 O O . ALA A 1 149 ? -3.324 6.093 14.136 1.00 94.69 149 ALA A O 1
ATOM 1223 N N . TYR A 1 150 ? -1.766 4.489 14.133 1.00 94.62 150 TYR A N 1
ATOM 1224 C CA . TYR A 1 150 ? -2.469 3.651 15.095 1.00 94.62 150 TYR A CA 1
ATOM 1225 C C . TYR A 1 150 ? -2.500 4.287 16.488 1.00 94.62 150 TYR A C 1
ATOM 1227 O O . TYR A 1 150 ? -3.569 4.408 17.079 1.00 94.62 150 TYR A O 1
ATOM 1235 N N . GLU A 1 151 ? -1.356 4.735 17.013 1.00 95.69 151 GLU A N 1
ATOM 1236 C CA . GLU A 1 151 ? -1.289 5.359 18.340 1.00 95.69 151 GLU A CA 1
ATOM 1237 C C . GLU A 1 151 ? -2.086 6.672 18.407 1.00 95.69 151 GLU A C 1
ATOM 1239 O O . GLU A 1 151 ? -2.687 6.956 19.442 1.00 95.69 151 GLU A O 1
ATOM 1244 N N . SER A 1 152 ? -2.182 7.432 17.309 1.00 94.88 152 SER A N 1
ATOM 1245 C CA . SER A 1 152 ? -3.033 8.627 17.258 1.00 94.88 152 SER A CA 1
ATOM 1246 C C . SER A 1 152 ? -4.532 8.299 17.262 1.00 94.88 152 SER A C 1
ATOM 1248 O O . SER A 1 152 ? -5.318 9.040 17.851 1.00 94.88 152 SER A O 1
ATOM 1250 N N . GLN A 1 153 ? -4.944 7.174 16.668 1.00 95.06 153 GLN A N 1
ATOM 1251 C CA . GLN A 1 153 ? -6.344 6.721 16.649 1.00 95.06 153 GLN A CA 1
ATOM 1252 C C . GLN A 1 153 ? -6.752 5.928 17.897 1.00 95.06 153 GLN A C 1
ATOM 1254 O O . GLN A 1 153 ? -7.929 5.886 18.260 1.00 95.06 153 GLN A O 1
ATOM 1259 N N . LYS A 1 154 ? -5.793 5.302 18.576 1.00 94.19 154 LYS A N 1
ATOM 1260 C CA . LYS A 1 154 ? -5.990 4.481 19.775 1.00 94.19 154 LYS A CA 1
ATOM 1261 C C . LYS A 1 154 ? -6.848 5.128 20.873 1.00 94.19 154 LYS A C 1
ATOM 1263 O O . LYS A 1 154 ? -7.730 4.423 21.366 1.00 94.19 154 LYS A O 1
ATOM 1268 N N . PRO A 1 155 ? -6.667 6.406 21.276 1.00 93.56 155 PRO A N 1
ATOM 1269 C CA . PRO A 1 155 ? -7.533 7.021 22.288 1.00 93.56 155 PRO A CA 1
ATOM 1270 C C . PRO A 1 155 ? -8.992 7.097 21.823 1.00 93.56 155 PRO A C 1
ATOM 1272 O O . PRO A 1 155 ? -9.886 6.653 22.538 1.00 93.56 155 PRO A O 1
ATOM 1275 N N . PHE A 1 156 ? -9.228 7.534 20.584 1.00 94.31 156 PHE A N 1
ATOM 1276 C CA . PHE A 1 156 ? -10.571 7.602 20.007 1.00 94.31 156 PHE A CA 1
ATOM 1277 C C . PHE A 1 156 ? -11.243 6.222 19.921 1.00 94.31 156 PHE A C 1
ATOM 1279 O O . PHE A 1 156 ? -12.420 6.059 20.263 1.00 94.31 156 PHE A O 1
ATOM 1286 N N . LEU A 1 157 ? -10.492 5.202 19.496 1.00 94.62 157 LEU A N 1
ATOM 1287 C CA . LEU A 1 157 ? -10.977 3.823 19.455 1.00 94.62 157 LEU A CA 1
ATOM 1288 C C . LEU A 1 157 ? -11.310 3.309 20.859 1.00 94.62 157 LEU A C 1
ATOM 1290 O O . LEU A 1 157 ? -12.352 2.681 21.045 1.00 94.62 157 LEU A O 1
ATOM 1294 N N . LYS A 1 158 ? -10.470 3.607 21.855 1.00 95.56 158 LYS A N 1
ATOM 1295 C CA . LYS A 1 158 ? -10.700 3.230 23.255 1.00 95.56 158 LYS A CA 1
ATOM 1296 C C . LYS A 1 158 ? -11.992 3.842 23.799 1.00 95.56 158 LYS A C 1
ATOM 1298 O O . LYS A 1 158 ? -12.783 3.119 24.405 1.00 95.56 158 LYS A O 1
ATOM 1303 N N . ASP A 1 159 ? -12.239 5.121 23.535 1.00 94.94 159 ASP A N 1
ATOM 1304 C CA . ASP A 1 159 ? -13.460 5.808 23.972 1.00 94.94 159 ASP A CA 1
ATOM 1305 C C . ASP A 1 159 ? -14.699 5.240 23.275 1.00 94.94 159 ASP A C 1
ATOM 1307 O O . ASP A 1 159 ? -15.699 4.917 23.920 1.00 94.94 159 ASP A O 1
ATOM 1311 N N . THR A 1 160 ? -14.600 5.006 21.965 1.00 95.38 160 THR A N 1
ATOM 1312 C CA . THR A 1 160 ? -15.670 4.384 21.175 1.00 95.38 160 THR A CA 1
ATOM 1313 C C . THR A 1 160 ? -16.017 2.987 21.696 1.00 95.38 160 THR A C 1
ATOM 1315 O O . THR A 1 160 ? -17.192 2.628 21.802 1.00 95.38 160 THR A O 1
ATOM 1318 N N . ILE A 1 161 ? -15.007 2.182 22.032 1.00 95.88 161 ILE A N 1
ATOM 1319 C CA . ILE A 1 161 ? -15.192 0.845 22.606 1.00 95.88 161 ILE A CA 1
ATOM 1320 C C . ILE A 1 161 ? -15.817 0.943 24.002 1.00 95.88 161 ILE A C 1
ATOM 1322 O O . ILE A 1 161 ? -16.772 0.220 24.281 1.00 95.88 161 ILE A O 1
ATOM 1326 N N . SER A 1 162 ? -15.333 1.847 24.857 1.00 95.88 162 SER A N 1
ATOM 1327 C CA . SER A 1 162 ? -15.870 2.066 26.206 1.00 95.88 162 SER A CA 1
ATOM 1328 C C . SER A 1 162 ? -17.359 2.423 26.175 1.00 95.88 162 SER A C 1
ATOM 1330 O O . SER A 1 162 ? -18.172 1.802 26.865 1.00 95.88 162 SER A O 1
ATOM 1332 N N . GLU A 1 163 ? -17.748 3.346 25.294 1.00 96.12 163 GLU A N 1
ATOM 1333 C CA . GLU A 1 163 ? -19.142 3.757 25.131 1.00 96.12 163 GLU A CA 1
ATOM 1334 C C . GLU A 1 163 ? -20.014 2.618 24.577 1.00 96.12 163 GLU A C 1
ATOM 1336 O O . GLU A 1 163 ? -21.128 2.385 25.054 1.00 96.12 163 GLU A O 1
ATOM 1341 N N . LYS A 1 164 ? -19.498 1.834 23.618 1.00 96.69 164 LYS A N 1
ATOM 1342 C CA . LYS A 1 164 ? -20.188 0.624 23.139 1.00 96.69 164 LYS A CA 1
ATOM 1343 C C . LYS A 1 164 ? -20.395 -0.389 24.265 1.00 96.69 164 LYS A C 1
ATOM 1345 O O . LYS A 1 164 ? -21.497 -0.920 24.398 1.00 96.69 164 LYS A O 1
ATOM 1350 N N . ILE A 1 165 ? -19.384 -0.629 25.100 1.00 97.19 165 ILE A N 1
ATOM 1351 C CA . ILE A 1 165 ? -19.488 -1.530 26.255 1.00 97.19 165 ILE A CA 1
ATOM 1352 C C . ILE A 1 165 ? -20.534 -1.013 27.247 1.00 97.19 165 ILE A C 1
ATOM 1354 O O . ILE A 1 165 ? -21.357 -1.796 27.718 1.00 97.19 165 ILE A O 1
ATOM 1358 N N . LYS A 1 166 ? -20.555 0.292 27.542 1.00 97.06 166 LYS A N 1
ATOM 1359 C CA . LYS A 1 166 ? -21.548 0.907 28.435 1.00 97.06 166 LYS A CA 1
ATOM 1360 C C . LYS A 1 166 ? -22.977 0.690 27.930 1.00 97.06 166 LYS A C 1
ATOM 1362 O O . LYS A 1 166 ? -23.826 0.225 28.691 1.00 97.06 166 LYS A O 1
ATOM 1367 N N . LYS A 1 167 ? -23.229 0.936 26.641 1.00 97.12 167 LYS A N 1
ATOM 1368 C CA . LYS A 1 167 ? -24.539 0.690 26.012 1.00 97.12 167 LYS A CA 1
ATOM 1369 C C . LYS A 1 167 ? -24.932 -0.785 26.046 1.00 97.12 167 LYS A C 1
ATOM 1371 O O . LYS A 1 167 ? -26.084 -1.107 26.326 1.00 97.12 167 LYS A O 1
ATOM 1376 N N . LEU A 1 168 ? -23.987 -1.688 25.781 1.00 97.75 168 LEU A N 1
ATOM 1377 C CA . LEU A 1 168 ? -24.237 -3.128 25.860 1.00 97.75 168 LEU A CA 1
ATOM 1378 C C . LEU A 1 168 ? -24.577 -3.569 27.288 1.00 97.75 168 LEU A C 1
ATOM 1380 O O . LEU A 1 168 ? -25.516 -4.339 27.465 1.00 97.75 168 LEU A O 1
ATOM 1384 N N . LYS A 1 169 ? -23.884 -3.038 28.303 1.00 97.50 169 LYS A N 1
ATOM 1385 C CA . LYS A 1 169 ? -24.203 -3.293 29.715 1.00 97.50 169 LYS A CA 1
ATOM 1386 C C . LYS A 1 169 ? -25.603 -2.804 30.082 1.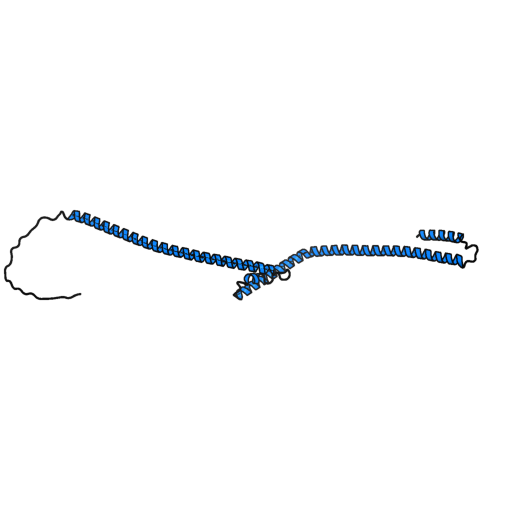00 97.50 169 LYS A C 1
ATOM 1388 O O . LYS A 1 169 ? -26.348 -3.562 30.686 1.00 97.50 169 LYS A O 1
ATOM 1393 N N . GLN A 1 170 ? -25.987 -1.592 29.677 1.00 97.25 170 GLN A N 1
ATOM 1394 C CA . GLN A 1 170 ? -27.341 -1.073 29.919 1.00 97.25 170 GLN A CA 1
ATOM 1395 C C . GLN A 1 170 ? -28.419 -1.944 29.266 1.00 97.25 170 GLN A C 1
ATOM 1397 O O . GLN A 1 170 ? -29.391 -2.303 29.919 1.00 97.25 170 GLN A O 1
ATOM 1402 N N . ARG A 1 171 ? -28.222 -2.357 28.006 1.00 97.44 171 ARG A N 1
ATOM 1403 C CA . ARG A 1 171 ? -29.146 -3.288 27.334 1.00 97.44 171 ARG A CA 1
ATOM 1404 C C . ARG A 1 171 ? -29.238 -4.633 28.046 1.00 97.44 171 ARG A C 1
ATOM 1406 O O . ARG A 1 171 ? -30.309 -5.228 28.082 1.00 97.44 171 ARG A O 1
ATOM 1413 N N . LEU A 1 172 ? -28.121 -5.128 28.578 1.00 97.50 172 LEU A N 1
ATOM 1414 C CA . LEU A 1 172 ? -28.101 -6.383 29.319 1.00 97.50 172 LEU A CA 1
ATOM 1415 C C . LEU A 1 172 ? -28.869 -6.265 30.640 1.00 97.50 172 LEU A C 1
ATOM 1417 O O . LEU A 1 172 ? -29.643 -7.162 30.950 1.00 97.50 172 LEU A O 1
ATOM 1421 N N . ILE A 1 173 ? -28.684 -5.165 31.376 1.00 97.31 173 ILE A N 1
ATOM 1422 C CA . ILE A 1 173 ? -29.430 -4.873 32.609 1.00 97.31 173 ILE A CA 1
ATOM 1423 C C . ILE A 1 173 ? -30.930 -4.824 32.313 1.00 97.31 173 ILE A C 1
ATOM 1425 O O . ILE A 1 173 ? -31.668 -5.610 32.897 1.00 97.31 173 ILE A O 1
ATOM 1429 N N . GLN A 1 174 ? -31.352 -4.024 31.327 1.00 97.38 174 GLN A N 1
ATOM 1430 C CA . GLN A 1 174 ? -32.759 -3.926 30.926 1.00 97.38 174 GLN A CA 1
ATOM 1431 C C . GLN A 1 174 ? -33.350 -5.298 30.578 1.00 97.38 174 GLN A C 1
ATOM 1433 O O . GLN A 1 174 ? -34.439 -5.644 31.017 1.00 97.38 174 GLN A O 1
ATOM 1438 N N . LYS A 1 175 ? -32.606 -6.128 29.834 1.00 97.44 175 LYS A N 1
ATOM 1439 C CA . LYS A 1 175 ? -33.049 -7.484 29.488 1.00 97.44 175 LYS A CA 1
ATOM 1440 C C . LYS A 1 175 ? -33.309 -8.345 30.730 1.00 97.44 175 LYS A C 1
ATOM 1442 O O . LYS A 1 175 ? -34.245 -9.140 30.717 1.00 97.44 175 LYS A O 1
ATOM 1447 N N . TYR A 1 176 ? -32.475 -8.239 31.764 1.00 97.69 176 TYR A N 1
ATOM 1448 C CA . TYR A 1 176 ? -32.664 -8.993 33.006 1.00 97.69 176 TYR A CA 1
ATOM 1449 C C . TYR A 1 176 ? -33.786 -8.420 33.874 1.00 97.69 176 TYR A C 1
ATOM 1451 O O . TYR A 1 176 ? -34.531 -9.200 34.462 1.00 97.69 176 TYR A O 1
ATOM 1459 N N . GLU A 1 177 ? -33.950 -7.100 33.923 1.00 97.19 177 GLU A N 1
ATOM 1460 C CA . GLU A 1 177 ? -35.088 -6.452 34.587 1.00 97.19 177 GLU A CA 1
ATOM 1461 C C . GLU A 1 177 ? -36.412 -6.898 33.950 1.00 97.19 177 GLU A C 1
ATOM 1463 O O . GLU A 1 177 ? -37.278 -7.426 34.646 1.00 97.19 177 GLU A O 1
ATOM 1468 N N . ASP A 1 178 ? -36.505 -6.861 32.617 1.00 97.00 178 ASP A N 1
ATOM 1469 C CA . ASP A 1 178 ? -37.672 -7.350 31.875 1.00 97.00 178 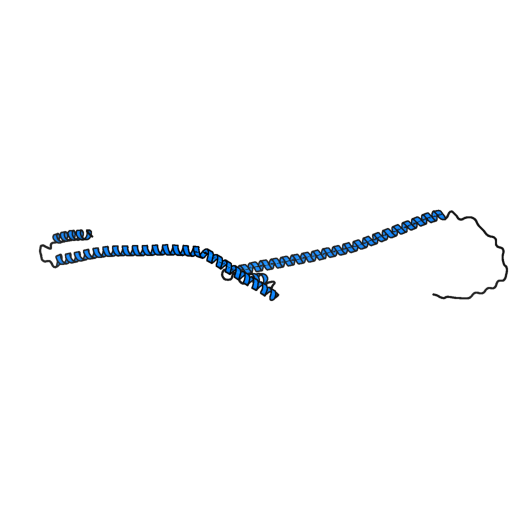ASP A CA 1
ATOM 1470 C C . ASP A 1 178 ? -37.951 -8.843 32.151 1.00 97.00 178 ASP A C 1
ATOM 1472 O O . ASP A 1 178 ? -39.104 -9.278 32.211 1.00 97.00 178 ASP A O 1
ATOM 1476 N N . GLN A 1 179 ? -36.906 -9.667 32.300 1.00 96.69 179 GLN A N 1
ATOM 1477 C CA . GLN A 1 179 ? -37.054 -11.087 32.642 1.00 96.69 179 GLN A CA 1
ATOM 1478 C C . GLN A 1 179 ? -37.564 -11.288 34.069 1.00 96.69 179 GLN A C 1
ATOM 1480 O O . GLN A 1 179 ? -38.435 -12.134 34.284 1.00 96.69 179 GLN A O 1
ATOM 1485 N N . LEU A 1 180 ? -37.044 -10.521 35.028 1.00 96.44 180 LEU A N 1
ATOM 1486 C CA . LEU A 1 180 ? -37.493 -10.561 36.416 1.00 96.44 180 LEU A CA 1
ATOM 1487 C C . LEU A 1 180 ? -38.954 -10.137 36.528 1.00 96.44 180 LEU A C 1
ATOM 1489 O O . LEU A 1 180 ? -39.720 -10.789 37.235 1.00 96.44 180 LEU A O 1
ATOM 1493 N N . ASP A 1 181 ? -39.365 -9.101 35.805 1.00 96.44 181 ASP A N 1
ATOM 1494 C CA . ASP A 1 181 ? -40.746 -8.630 35.841 1.00 96.44 181 ASP A CA 1
ATOM 1495 C C . ASP A 1 181 ? -41.704 -9.637 35.194 1.00 96.44 181 ASP A C 1
ATOM 1497 O O . ASP A 1 181 ? -42.718 -9.991 35.799 1.00 96.44 181 ASP A O 1
ATOM 1501 N N . ARG A 1 182 ? -41.329 -10.253 34.064 1.00 96.19 182 ARG A N 1
ATOM 1502 C CA . ARG A 1 182 ? -42.084 -11.389 33.496 1.00 96.19 182 ARG A CA 1
ATOM 1503 C C . ARG A 1 182 ? -42.182 -12.571 34.458 1.00 96.19 182 ARG A C 1
ATOM 1505 O O . ARG A 1 182 ? -43.215 -13.238 34.513 1.00 96.19 182 ARG A O 1
ATOM 1512 N N . GLN A 1 183 ? -41.114 -12.861 35.200 1.00 95.44 183 GLN A N 1
ATOM 1513 C CA . GLN A 1 183 ? -41.115 -13.938 36.185 1.00 95.44 183 GLN A CA 1
ATOM 1514 C C . GLN A 1 183 ? -42.049 -13.616 37.355 1.00 95.44 183 GLN A C 1
ATOM 1516 O O . GLN A 1 183 ? -42.813 -14.492 37.756 1.00 95.44 183 GLN A O 1
ATOM 1521 N N . LYS A 1 184 ? -42.038 -12.379 37.864 1.00 95.06 184 LYS A N 1
ATOM 1522 C CA . LYS A 1 184 ? -42.968 -11.925 38.910 1.00 95.06 184 LYS A CA 1
ATOM 1523 C C . LYS A 1 184 ? -44.418 -12.009 38.440 1.00 95.06 184 LYS A C 1
ATOM 1525 O O . LYS A 1 184 ? -45.238 -12.579 39.150 1.00 95.06 184 LYS A O 1
ATOM 1530 N N . GLU A 1 185 ? -44.728 -11.519 37.239 1.00 94.88 185 GLU A N 1
ATOM 1531 C CA . GLU A 1 185 ? -46.074 -11.628 36.662 1.00 94.88 185 GLU A CA 1
ATOM 1532 C C . GLU A 1 185 ? -46.518 -13.089 36.536 1.00 94.88 185 GLU A C 1
ATOM 1534 O O . GLU A 1 185 ? -47.633 -13.449 36.913 1.00 94.88 185 GLU A O 1
ATOM 1539 N N . SER A 1 186 ? -45.638 -13.953 36.025 1.00 94.94 186 SER A N 1
ATOM 1540 C CA . SER A 1 186 ? -45.903 -15.388 35.907 1.00 94.94 186 SER A CA 1
ATOM 1541 C C . SER A 1 186 ? -46.147 -16.030 37.276 1.00 94.94 186 SER A C 1
ATOM 1543 O O . SER A 1 186 ? -47.109 -16.775 37.451 1.00 94.94 186 SER A O 1
ATOM 1545 N N . GLN A 1 187 ? -45.334 -15.696 38.282 1.00 94.19 187 GLN A N 1
ATOM 1546 C CA . GLN A 1 187 ? -45.509 -16.165 39.658 1.00 94.19 187 GLN A CA 1
ATOM 1547 C C . GLN A 1 187 ? -46.830 -15.691 40.268 1.00 94.19 187 GLN A C 1
ATOM 1549 O O . GLN A 1 187 ? -47.517 -16.495 40.890 1.00 94.19 187 GLN A O 1
ATOM 1554 N N . GLN A 1 188 ? -47.212 -14.428 40.067 1.00 92.31 188 GLN A N 1
ATOM 1555 C CA . GLN A 1 188 ? -48.493 -13.891 40.533 1.00 92.31 188 GLN A CA 1
ATOM 1556 C C . GLN A 1 188 ? -49.675 -14.616 39.882 1.00 92.31 188 GLN A C 1
ATOM 1558 O O . GLN A 1 188 ? -50.582 -15.059 40.588 1.00 92.31 188 GLN A O 1
ATOM 1563 N N . ARG A 1 189 ? -49.638 -14.823 38.557 1.00 92.19 189 ARG A N 1
ATOM 1564 C CA . ARG A 1 189 ? -50.664 -15.597 37.835 1.00 92.19 189 ARG A CA 1
ATOM 1565 C C . ARG A 1 189 ? -50.745 -17.037 38.341 1.00 92.19 189 ARG A C 1
ATOM 1567 O O . ARG A 1 189 ? -51.838 -17.526 38.603 1.00 92.19 189 ARG A O 1
ATOM 1574 N N . ASN A 1 190 ? -49.604 -17.696 38.540 1.00 93.56 190 ASN A N 1
ATOM 1575 C CA . ASN A 1 190 ? -49.554 -19.064 39.060 1.00 93.56 190 ASN A CA 1
ATOM 1576 C C . ASN A 1 190 ? -50.067 -19.156 40.502 1.00 93.56 190 ASN A C 1
ATOM 1578 O O . ASN A 1 190 ? -50.787 -20.093 40.834 1.00 93.56 190 ASN A O 1
ATOM 1582 N N . ALA A 1 191 ? -49.727 -18.192 41.361 1.00 90.88 191 ALA A N 1
ATOM 1583 C CA . ALA A 1 191 ? -50.222 -18.140 42.732 1.00 90.88 191 ALA A CA 1
ATOM 1584 C C . ALA A 1 191 ? -51.745 -17.951 42.771 1.00 90.88 191 ALA A C 1
ATOM 1586 O O . ALA A 1 191 ? -52.420 -18.612 43.559 1.00 90.88 191 ALA A O 1
ATOM 1587 N N . LEU A 1 192 ? -52.293 -17.094 41.904 1.00 90.94 192 LEU A N 1
ATOM 1588 C CA . LEU A 1 192 ? -53.736 -16.906 41.758 1.00 90.94 192 LEU A CA 1
ATOM 1589 C C . LEU A 1 192 ? -54.422 -18.179 41.238 1.00 90.94 192 LEU A C 1
ATOM 1591 O O . LEU A 1 192 ? -55.408 -18.615 41.825 1.00 90.94 192 LEU A O 1
ATOM 1595 N N . ALA A 1 193 ? -53.860 -18.829 40.217 1.00 91.56 193 ALA A N 1
ATOM 1596 C CA . ALA A 1 193 ? -54.382 -20.092 39.695 1.00 91.56 193 ALA A CA 1
ATOM 1597 C C . ALA A 1 193 ? -54.349 -21.221 40.743 1.00 91.56 193 ALA A C 1
ATOM 1599 O O . ALA A 1 193 ? -55.288 -22.005 40.846 1.00 91.56 193 ALA A O 1
ATOM 1600 N N . MET A 1 194 ? -53.292 -21.296 41.560 1.00 92.19 194 MET A N 1
ATOM 1601 C CA . MET A 1 194 ? -53.209 -22.262 42.663 1.00 92.19 194 MET A CA 1
ATOM 1602 C C . MET A 1 194 ? -54.261 -21.993 43.736 1.00 92.19 194 MET A C 1
ATOM 1604 O O . MET A 1 194 ? -54.910 -22.929 44.188 1.00 92.19 194 MET A O 1
ATOM 1608 N N . LYS A 1 195 ? -54.465 -20.725 44.113 1.00 90.19 195 LYS A N 1
ATOM 1609 C CA . LYS A 1 195 ? -55.537 -20.323 45.031 1.00 90.19 195 LYS A CA 1
ATOM 1610 C C . LYS A 1 195 ? -56.909 -20.772 44.518 1.00 90.19 195 LYS A C 1
ATOM 1612 O O . LYS A 1 195 ? -57.633 -21.446 45.244 1.00 90.19 195 LYS A O 1
ATOM 1617 N N . GLN A 1 196 ? -57.220 -20.487 43.253 1.00 90.19 196 GLN A N 1
ATOM 1618 C CA . GLN A 1 196 ? -58.456 -20.944 42.606 1.00 90.19 196 GLN A CA 1
ATOM 1619 C C . GLN A 1 196 ? -58.589 -22.471 42.643 1.00 90.19 196 GLN A C 1
ATOM 1621 O O . GLN A 1 196 ? -59.588 -22.985 43.127 1.00 90.19 196 GLN A O 1
ATOM 1626 N N . LYS A 1 197 ? -57.539 -23.209 42.263 1.00 92.94 197 LYS A N 1
ATOM 1627 C CA . LYS A 1 197 ? -57.545 -24.678 42.301 1.00 92.94 197 LYS A CA 1
ATOM 1628 C C . LYS A 1 197 ? -57.750 -25.244 43.713 1.00 92.94 197 LYS A C 1
ATOM 1630 O O . LYS A 1 197 ? -58.429 -26.253 43.883 1.00 92.94 197 LYS A O 1
ATOM 1635 N N . CYS A 1 198 ? -57.154 -24.626 44.732 1.00 91.00 198 CYS A N 1
ATOM 1636 C CA . CYS A 1 198 ? -57.379 -25.005 46.127 1.00 91.00 198 CYS A CA 1
ATOM 1637 C C . CYS A 1 198 ? -58.834 -24.768 46.547 1.00 91.00 198 CYS A C 1
ATOM 1639 O O . CYS A 1 198 ? -59.399 -25.597 47.258 1.00 91.00 198 CYS A O 1
ATOM 1641 N N . PHE A 1 199 ? -59.439 -23.668 46.098 1.00 91.00 199 PHE A N 1
ATOM 1642 C CA . PHE A 1 199 ? -60.852 -23.399 46.336 1.00 91.00 199 PHE A CA 1
ATOM 1643 C C . PHE A 1 199 ? -61.758 -24.408 45.617 1.00 91.00 199 PHE A C 1
ATOM 1645 O O . PHE A 1 199 ? -62.684 -24.929 46.232 1.00 91.00 199 PHE A O 1
ATOM 1652 N N . ASP A 1 200 ? -61.446 -24.774 44.372 1.00 89.94 200 ASP A N 1
ATOM 1653 C CA . ASP A 1 200 ? -62.178 -25.808 43.631 1.00 89.94 200 ASP A CA 1
ATOM 1654 C C . ASP A 1 200 ? -62.148 -27.164 44.350 1.00 89.94 200 ASP A C 1
ATOM 1656 O O . ASP A 1 200 ? -63.169 -27.843 44.450 1.00 89.94 200 ASP A O 1
ATOM 1660 N N . LEU A 1 201 ? -60.992 -27.552 44.901 1.00 90.50 201 LEU A N 1
ATOM 1661 C CA . LEU A 1 201 ? -60.861 -28.770 45.709 1.00 90.50 201 LEU A CA 1
ATOM 1662 C C . LEU A 1 201 ? -61.693 -28.697 46.996 1.00 90.50 201 LEU A C 1
ATOM 1664 O O . LEU A 1 201 ? -62.353 -29.672 47.352 1.00 90.50 201 LEU A O 1
ATOM 1668 N N . LEU A 1 202 ? -61.699 -27.547 47.679 1.00 88.44 202 LEU A N 1
ATOM 1669 C CA . LEU A 1 202 ? -62.540 -27.333 48.860 1.00 88.44 202 LEU A CA 1
ATOM 1670 C C . LEU A 1 202 ? -64.030 -27.437 48.507 1.00 88.44 202 LEU A C 1
ATOM 1672 O O . LEU A 1 202 ? -64.788 -28.093 49.216 1.00 88.44 202 LEU A O 1
ATOM 1676 N N . LYS A 1 203 ? -64.444 -26.836 47.389 1.00 87.06 203 LYS A N 1
ATOM 1677 C CA . LYS A 1 203 ? -65.808 -26.917 46.855 1.00 87.06 203 LYS A CA 1
ATOM 1678 C C . LYS A 1 203 ? -66.210 -28.360 46.548 1.00 87.06 203 LYS A C 1
ATOM 1680 O O . LYS A 1 203 ? -67.302 -28.769 46.924 1.00 87.06 203 LYS A O 1
ATOM 1685 N N . GLN A 1 204 ? -65.330 -29.145 45.924 1.00 87.19 204 GLN A N 1
ATOM 1686 C CA . GLN A 1 204 ? -65.566 -30.573 45.676 1.00 87.19 204 GLN A CA 1
ATOM 1687 C C . GLN A 1 204 ? -65.720 -31.371 46.974 1.00 87.19 204 GLN A C 1
ATOM 1689 O O . GLN A 1 204 ? -66.655 -32.161 47.080 1.00 87.19 204 GLN A O 1
ATOM 1694 N N . PHE A 1 205 ? -64.848 -31.144 47.961 1.00 86.50 205 PHE A N 1
ATOM 1695 C CA . PHE A 1 205 ? -64.935 -31.792 49.273 1.00 86.50 205 PHE A CA 1
ATOM 1696 C C . PHE A 1 205 ? -66.267 -31.479 49.969 1.00 86.50 205 PHE A C 1
ATOM 1698 O O . PHE A 1 205 ? -66.966 -32.386 50.412 1.00 86.50 205 PHE A O 1
ATOM 1705 N N . LEU A 1 206 ? -66.666 -30.204 49.996 1.00 85.44 206 LEU A N 1
ATOM 1706 C CA . LEU A 1 206 ? -67.933 -29.782 50.596 1.00 85.44 206 LEU A CA 1
ATOM 1707 C C . LEU A 1 206 ? -69.161 -30.333 49.854 1.00 85.44 206 LEU A C 1
ATOM 1709 O O . LEU A 1 206 ? -70.168 -30.593 50.490 1.00 85.44 206 LEU A O 1
ATOM 1713 N N . LEU A 1 207 ? -69.103 -30.531 48.535 1.00 83.25 207 LEU A N 1
ATOM 1714 C CA . LEU A 1 207 ? -70.223 -31.107 47.775 1.00 83.25 207 LEU A CA 1
ATOM 1715 C C . LEU A 1 207 ? -70.296 -32.638 47.846 1.00 83.25 207 LEU A C 1
ATOM 1717 O O . LEU A 1 207 ? -71.380 -33.193 47.687 1.00 83.25 207 LEU A O 1
ATOM 1721 N N . THR A 1 208 ? -69.160 -33.319 48.017 1.00 83.12 208 THR A N 1
ATOM 1722 C CA . THR A 1 208 ? -69.076 -34.789 47.919 1.00 83.12 208 THR A CA 1
ATOM 1723 C C . THR A 1 208 ? -69.108 -35.464 49.288 1.00 83.12 208 THR A C 1
ATOM 1725 O O . THR A 1 208 ? -69.799 -36.467 49.452 1.00 83.12 208 THR A O 1
ATOM 1728 N N . ASP A 1 209 ? -68.391 -34.909 50.270 1.00 79.69 209 ASP A N 1
ATOM 1729 C CA . ASP A 1 209 ? -68.146 -35.557 51.564 1.00 79.69 209 ASP A CA 1
ATOM 1730 C C . ASP A 1 209 ? -68.885 -34.880 52.736 1.00 79.69 209 ASP A C 1
ATOM 1732 O O . ASP A 1 209 ? -69.051 -35.495 53.792 1.00 79.69 209 ASP A O 1
ATOM 1736 N N . CYS A 1 210 ? -69.357 -33.634 52.585 1.00 75.62 210 CYS A N 1
ATOM 1737 C CA . CYS A 1 210 ? -70.164 -32.963 53.614 1.00 75.62 210 CYS A CA 1
ATOM 1738 C C . CYS A 1 210 ? -71.619 -33.457 53.546 1.00 75.62 210 CYS A C 1
ATOM 1740 O O . CYS A 1 210 ? -72.336 -33.163 52.593 1.00 75.62 210 CYS A O 1
ATOM 1742 N N . GLN A 1 211 ? -72.075 -34.185 54.570 1.00 69.38 211 GLN A N 1
ATOM 1743 C CA . GLN A 1 211 ? -73.477 -34.617 54.698 1.00 69.38 211 GLN A CA 1
ATOM 1744 C C . GLN A 1 211 ? -74.375 -33.579 55.399 1.00 69.38 211 GLN A C 1
ATOM 1746 O O . GLN A 1 211 ? -75.566 -33.830 55.578 1.00 69.38 211 GLN A O 1
ATOM 1751 N N . ASP A 1 212 ? -73.836 -32.425 55.807 1.00 71.50 212 ASP A N 1
ATOM 1752 C CA . ASP A 1 212 ? -74.632 -31.378 56.450 1.00 71.50 212 ASP A CA 1
ATOM 1753 C C . ASP A 1 212 ? -75.519 -30.655 55.425 1.00 71.50 212 ASP A C 1
ATOM 1755 O O . ASP A 1 212 ? -75.023 -30.091 54.451 1.00 71.50 212 ASP A O 1
ATOM 1759 N N . GLU A 1 213 ? -76.828 -30.549 55.695 1.00 71.75 213 GLU A N 1
ATOM 1760 C CA . GLU A 1 213 ? -77.780 -29.765 54.877 1.00 71.75 213 GLU A CA 1
ATOM 1761 C C . GLU A 1 213 ? -77.374 -28.281 54.729 1.00 71.75 213 GLU A C 1
ATOM 1763 O O . GLU A 1 213 ? -77.837 -27.582 53.826 1.00 71.75 213 GLU A O 1
ATOM 1768 N N . SER A 1 214 ? -76.488 -27.790 55.605 1.00 72.56 214 SER A N 1
ATOM 1769 C CA . SER A 1 214 ? -75.939 -26.430 55.567 1.00 72.56 214 SER A CA 1
ATOM 1770 C C . SER A 1 214 ? -74.877 -26.214 54.476 1.00 72.56 214 SER A C 1
ATOM 1772 O O . SER A 1 214 ? -74.685 -25.077 54.043 1.00 72.56 214 SER A O 1
ATOM 1774 N N . CYS A 1 215 ? -74.246 -27.283 53.973 1.00 67.31 215 CYS A N 1
ATOM 1775 C CA . CYS A 1 215 ? -73.283 -27.287 52.861 1.00 67.31 215 CYS A CA 1
ATOM 1776 C C . CYS A 1 215 ? -73.984 -27.186 51.483 1.00 67.31 215 CYS A C 1
ATOM 1778 O O . CYS A 1 215 ? -73.581 -27.828 50.514 1.00 67.31 215 CYS A O 1
ATOM 1780 N N . ASN A 1 216 ? -75.058 -26.398 51.373 1.00 76.25 216 ASN A N 1
ATOM 1781 C CA . ASN A 1 216 ? -75.826 -26.269 50.135 1.00 76.25 216 ASN A CA 1
ATOM 1782 C C . ASN A 1 216 ? -75.118 -25.395 49.075 1.00 76.25 216 ASN A C 1
ATOM 1784 O O . ASN A 1 216 ? -74.171 -24.655 49.355 1.00 76.25 216 ASN A O 1
ATOM 1788 N N . GLU A 1 217 ? -75.600 -25.453 47.829 1.00 79.75 217 GLU A N 1
ATOM 1789 C CA . GLU A 1 217 ? -75.017 -24.718 46.695 1.00 79.75 217 GLU A CA 1
ATOM 1790 C C . GLU A 1 217 ? -74.967 -23.190 46.931 1.00 79.75 217 GLU A C 1
ATOM 1792 O O . GLU A 1 217 ? -74.036 -22.515 46.487 1.00 79.75 217 GLU A O 1
ATOM 1797 N N . ASP A 1 218 ? -75.923 -22.638 47.685 1.00 84.00 218 ASP A N 1
ATOM 1798 C CA . ASP A 1 218 ? -75.978 -21.211 48.025 1.00 84.00 218 ASP A CA 1
ATOM 1799 C C . ASP A 1 218 ? -74.904 -20.793 49.038 1.00 84.00 218 ASP A C 1
ATOM 1801 O O . ASP A 1 218 ? -74.342 -19.696 48.933 1.00 84.00 218 ASP A O 1
ATOM 1805 N N . TYR A 1 219 ? -74.591 -21.648 50.015 1.00 83.81 219 TYR A N 1
ATOM 1806 C CA . TYR A 1 219 ? -73.488 -21.423 50.948 1.00 83.81 219 TYR A CA 1
ATOM 1807 C C . TYR A 1 219 ? -72.150 -21.384 50.207 1.00 83.81 219 TYR A C 1
ATOM 1809 O O . TYR A 1 219 ? -71.349 -20.471 50.415 1.00 83.81 219 TYR A O 1
ATOM 1817 N N . ILE A 1 220 ? -71.946 -22.313 49.272 1.00 84.88 220 ILE A N 1
ATOM 1818 C CA . ILE A 1 220 ? -70.738 -22.366 48.442 1.00 84.88 220 ILE A CA 1
ATOM 1819 C C . ILE A 1 220 ? -70.600 -21.099 47.589 1.00 84.88 220 ILE A C 1
ATOM 1821 O O . ILE A 1 220 ? -69.516 -20.521 47.548 1.00 84.88 220 ILE A O 1
ATOM 1825 N N . LYS A 1 221 ? -71.689 -20.603 46.980 1.00 85.88 221 LYS A N 1
ATOM 1826 C CA . LYS A 1 221 ? -71.680 -19.328 46.232 1.00 85.88 221 LYS A CA 1
ATOM 1827 C C . LYS A 1 221 ? -71.262 -18.141 47.104 1.00 85.88 221 LYS A C 1
ATOM 1829 O O . LYS A 1 221 ? -70.505 -17.282 46.658 1.00 85.88 221 LYS A O 1
ATOM 1834 N N . LYS A 1 222 ? -71.720 -18.089 48.361 1.00 87.19 222 LYS A N 1
ATOM 1835 C CA . LYS A 1 222 ? -71.295 -17.048 49.316 1.00 87.19 222 LYS A CA 1
ATOM 1836 C C . LYS A 1 222 ? -69.815 -17.173 49.677 1.00 87.19 222 LYS A C 1
ATOM 1838 O O . LYS A 1 222 ? -69.130 -16.157 49.770 1.00 87.19 222 LYS A O 1
ATOM 1843 N N . LEU A 1 223 ? -69.329 -18.398 49.876 1.00 86.75 223 LEU A N 1
ATOM 1844 C CA . LEU A 1 223 ? -67.924 -18.661 50.183 1.00 86.75 223 LEU A CA 1
ATOM 1845 C C . LEU A 1 223 ? -67.008 -18.253 49.016 1.00 86.75 223 LEU A C 1
ATOM 1847 O O . LEU A 1 223 ? -65.971 -17.639 49.243 1.00 86.75 223 LEU A O 1
ATOM 1851 N N . GLU A 1 224 ? -67.422 -18.537 47.780 1.00 88.19 224 GLU A N 1
ATOM 1852 C CA . GLU A 1 224 ? -66.721 -18.159 46.544 1.00 88.19 224 GLU A CA 1
ATOM 1853 C C . GLU A 1 224 ? -66.599 -16.635 46.424 1.00 88.19 224 GLU A C 1
ATOM 1855 O O . GLU A 1 224 ? -65.495 -16.116 46.265 1.00 88.19 224 GLU A O 1
ATOM 1860 N N . ALA A 1 225 ? -67.694 -15.903 46.655 1.00 87.94 225 ALA A N 1
ATOM 1861 C CA . ALA A 1 225 ? -67.685 -14.441 46.647 1.00 87.94 225 ALA A CA 1
ATOM 1862 C C . ALA A 1 225 ? -66.738 -13.835 47.705 1.00 87.94 225 ALA A C 1
ATOM 1864 O O . ALA A 1 225 ? -66.044 -12.854 47.431 1.00 87.94 225 ALA A O 1
ATOM 1865 N N . LEU A 1 226 ? -66.678 -14.411 48.913 1.00 88.00 226 LEU A N 1
ATOM 1866 C CA . LEU A 1 226 ? -65.732 -13.975 49.951 1.00 88.00 226 LEU A CA 1
ATOM 1867 C C . LEU A 1 226 ? -64.280 -14.282 49.567 1.00 88.00 226 LEU A C 1
ATOM 1869 O O . LEU A 1 226 ? -63.385 -13.473 49.816 1.00 88.00 226 LEU A O 1
ATOM 1873 N N . TYR A 1 227 ? -64.046 -15.442 48.956 1.00 86.62 227 TYR A N 1
ATOM 1874 C CA . TYR A 1 227 ? -62.718 -15.865 48.533 1.00 86.62 227 TYR A CA 1
ATOM 1875 C C . TYR A 1 227 ? -62.159 -14.974 47.418 1.00 86.62 227 TYR A C 1
ATOM 1877 O O . TYR A 1 227 ? -61.015 -14.524 47.500 1.00 86.62 227 TYR A O 1
ATOM 1885 N N . GLU A 1 228 ? -62.975 -14.645 46.415 1.00 86.44 228 GLU A N 1
ATOM 1886 C CA . GLU A 1 228 ? -62.606 -13.713 45.345 1.00 86.44 228 GLU A CA 1
ATOM 1887 C C . GLU A 1 228 ? -62.284 -12.314 45.884 1.00 86.44 228 GLU A C 1
ATOM 1889 O O . GLU A 1 228 ? -61.279 -11.716 45.492 1.00 86.44 228 GLU A O 1
ATOM 1894 N N . GLN A 1 229 ? -63.070 -11.810 46.843 1.00 87.00 229 GLN A N 1
ATOM 1895 C CA . GLN A 1 229 ? -62.784 -10.531 47.499 1.00 87.00 229 GLN A CA 1
ATOM 1896 C C . GLN A 1 229 ? -61.430 -10.531 48.221 1.00 87.00 229 GLN A C 1
ATOM 1898 O O . GLN A 1 229 ? -60.708 -9.537 48.157 1.00 87.00 229 GLN A O 1
ATOM 1903 N N . GLU A 1 230 ? -61.057 -11.623 48.892 1.00 84.56 230 GLU A N 1
ATOM 1904 C CA . GLU A 1 230 ? -59.751 -11.741 49.556 1.00 84.56 230 GLU A CA 1
ATOM 1905 C C . GLU A 1 230 ? -58.588 -11.911 48.570 1.00 84.56 230 GLU A C 1
ATOM 1907 O O . GLU A 1 230 ? -57.487 -11.416 48.825 1.00 84.56 230 GLU A O 1
ATOM 1912 N N . ILE A 1 231 ? -58.804 -12.564 47.423 1.00 82.44 231 ILE A N 1
ATOM 1913 C CA . ILE A 1 231 ? -57.783 -12.644 46.369 1.00 82.44 231 ILE A CA 1
ATOM 1914 C C . ILE A 1 231 ? -57.460 -11.251 45.819 1.00 82.44 231 ILE A C 1
ATOM 1916 O O . ILE A 1 231 ? -56.285 -10.959 45.615 1.00 82.44 231 ILE A O 1
ATOM 1920 N N . LEU A 1 232 ? -58.472 -10.403 45.612 1.00 77.19 232 LEU A N 1
ATOM 1921 C CA . LEU A 1 232 ? -58.322 -9.067 45.020 1.00 77.19 232 LEU A CA 1
ATOM 1922 C C . LEU A 1 232 ? -57.704 -8.018 45.962 1.00 77.19 232 LEU A C 1
ATOM 1924 O O . LEU A 1 232 ? -57.292 -6.957 45.499 1.00 77.19 232 LEU A O 1
ATOM 1928 N N . LYS A 1 233 ? -57.633 -8.280 47.274 1.00 77.12 233 LYS A N 1
ATOM 1929 C CA . LYS A 1 233 ? -57.047 -7.346 48.257 1.00 77.12 233 LYS A CA 1
ATOM 1930 C C . LYS A 1 233 ? -55.509 -7.310 48.261 1.00 77.12 233 LYS A C 1
ATOM 1932 O O . LYS A 1 233 ? -54.952 -6.474 48.972 1.00 77.12 233 LYS A O 1
ATOM 1937 N N . LYS A 1 234 ? -54.819 -8.204 47.541 1.00 54.69 234 LYS A N 1
ATOM 1938 C CA . LYS A 1 234 ? -53.345 -8.294 47.501 1.00 54.69 234 LYS A CA 1
ATOM 1939 C C . LYS A 1 234 ? -52.802 -8.113 46.095 1.00 54.69 234 LYS A C 1
ATOM 1941 O O . LYS A 1 234 ? -51.726 -7.486 45.997 1.00 54.69 234 LYS A O 1
#

Foldseek 3Di:
DDDDDDDDDDDDDDDDDDDDDDDDDDDDVPPPVVVVVVVVVVVVVVVVVVVVVVVVVVVVVVVVVVVVVVVVVVVVVVVVVVVVVVVVLVVLLVVQLVVLVVPDDPVCPPPCNQLSSCVVVPPDPVVSVVSNVVSVVRVVVVVVVVVVVCVVCVVVVVVVVVVVVVVVVVVVVVVVVVVVVVVVVVVLVVVVVVLVVVLVVVLCCLVPPPPDPCSDPVVSVVVVVVSVVVSVVD

Organism: Drosophila melanogaster (NCBI:txid7227)

Secondary structure (DSSP, 8-state):
----------------------------THHHHHHHHHHHHHHHHHHHHHHHHHHHHHHHHHHHHHHHHHHHHHHHHHHHHHHHHHHHHHHHHHHHHHHHHHH--TTTTTTTHHHHHHGGG--SHHHHHHHHHHHHHHHHHHHHHHHHHHHHHHHHHHHHHHHHHHHHHHHHHHHHHHHHHHHHHHHHHHHHHHHHHHHHHHHHHHHHT---TTS-HHHHHHHHHHHHHHHHT-